Protein AF-A0AAU2DMM4-F1 (afdb_monomer)

pLDDT: mean 91.42, std 8.35, range [58.06, 98.5]

Mean predicted aligned error: 6.63 Å

Radius of gyration: 20.2 Å; Cα contacts (8 Å, |Δi|>4): 177; chains: 1; bounding box: 41×52×65 Å

Sequence (181 aa):
MDAQWREDAALARGRHRQVERSRHRNRHDWLTDKHQELLRTKTVKELLHDLSDDQGMTWVDMSRMLGVSVPALRKWRKAGGVSPENRSRLAQLAAFLQVLADAGVSDPAQWITQPMVDGFTVTVMDLYSPEIAAEFIDLGAGDVTSVMLLDRIVPQWRETYKSEYEVVIAEDGLPSLRPRG

Structure (mmCIF, N/CA/C/O backbone):
data_AF-A0AAU2DMM4-F1
#
_entry.id   AF-A0AAU2DMM4-F1
#
loop_
_atom_site.group_PDB
_atom_site.id
_atom_site.type_symbol
_atom_site.label_atom_id
_atom_site.label_alt_id
_atom_site.label_comp_id
_atom_site.label_asym_id
_atom_site.label_entity_id
_atom_site.label_seq_id
_atom_site.pdbx_PDB_ins_code
_atom_site.Cartn_x
_atom_site.Cartn_y
_atom_site.Cartn_z
_atom_site.occupancy
_atom_site.B_iso_or_equiv
_atom_site.auth_seq_id
_atom_site.auth_comp_id
_atom_site.auth_asym_id
_atom_site.auth_atom_id
_atom_site.pdbx_PDB_model_num
ATOM 1 N N . MET A 1 1 ? 21.287 13.033 -43.534 1.00 58.06 1 MET A N 1
ATOM 2 C CA . MET A 1 1 ? 20.383 11.976 -43.023 1.00 58.06 1 MET A CA 1
ATOM 3 C C . MET A 1 1 ? 20.657 11.616 -41.564 1.00 58.06 1 MET A C 1
ATOM 5 O O . MET A 1 1 ? 19.707 11.427 -40.824 1.00 58.06 1 MET A O 1
ATOM 9 N N . ASP A 1 2 ? 21.916 11.614 -41.121 1.00 68.94 2 ASP A N 1
ATOM 10 C CA . ASP A 1 2 ? 22.319 11.176 -39.774 1.00 68.94 2 ASP A CA 1
ATOM 11 C C . ASP A 1 2 ? 21.983 12.138 -38.608 1.00 68.94 2 ASP A C 1
ATOM 13 O O . ASP A 1 2 ? 21.864 11.715 -37.459 1.00 68.94 2 ASP A O 1
ATOM 17 N N . ALA A 1 3 ? 21.841 13.441 -38.879 1.00 72.12 3 ALA A N 1
ATOM 18 C CA . ALA A 1 3 ? 21.488 14.447 -37.867 1.00 72.12 3 ALA A CA 1
ATOM 19 C C . ALA A 1 3 ? 19.987 14.419 -37.520 1.00 72.12 3 ALA A C 1
ATOM 21 O O . ALA A 1 3 ? 19.628 14.395 -36.345 1.00 72.12 3 ALA A O 1
ATOM 22 N N . GLN A 1 4 ? 19.131 14.296 -38.540 1.00 73.44 4 GLN A N 1
ATOM 23 C CA . GLN A 1 4 ? 17.673 14.265 -38.389 1.00 73.44 4 GLN A CA 1
ATOM 24 C C . GLN A 1 4 ? 17.203 13.069 -37.547 1.00 73.44 4 GLN A C 1
ATOM 26 O O . GLN A 1 4 ? 16.394 13.229 -36.642 1.00 73.44 4 GLN A O 1
ATOM 31 N N . TRP A 1 5 ? 17.777 11.877 -37.760 1.00 70.06 5 TRP A N 1
ATOM 32 C CA . TRP A 1 5 ? 17.435 10.688 -36.967 1.00 70.06 5 TRP A CA 1
ATOM 33 C C . TRP A 1 5 ? 17.822 10.825 -35.484 1.00 70.06 5 TRP A C 1
ATOM 35 O O . TRP A 1 5 ? 17.094 10.360 -34.606 1.00 70.06 5 TRP A O 1
ATOM 45 N N . ARG A 1 6 ? 18.945 11.495 -35.175 1.00 74.88 6 ARG A N 1
ATOM 46 C CA . ARG A 1 6 ? 19.367 11.747 -33.786 1.00 74.88 6 ARG A CA 1
ATOM 47 C C . ARG A 1 6 ? 18.448 12.752 -33.089 1.00 74.88 6 ARG A C 1
ATOM 49 O O . ARG A 1 6 ? 18.120 12.536 -31.921 1.00 74.88 6 ARG A O 1
ATOM 56 N N . GLU A 1 7 ? 18.016 13.797 -33.793 1.00 72.31 7 GLU A N 1
ATOM 57 C CA . GLU A 1 7 ? 17.047 14.782 -33.294 1.00 72.31 7 GLU A CA 1
ATOM 58 C C . GLU A 1 7 ? 15.657 14.167 -33.092 1.00 72.31 7 GLU A C 1
ATOM 60 O O . GLU A 1 7 ? 15.090 14.292 -32.006 1.00 72.31 7 GLU A O 1
ATOM 65 N N . ASP A 1 8 ? 15.149 13.402 -34.060 1.00 72.19 8 ASP A N 1
ATOM 66 C CA . ASP A 1 8 ? 13.854 12.720 -33.956 1.00 72.19 8 ASP A CA 1
ATOM 67 C C . ASP A 1 8 ? 13.845 11.695 -32.811 1.00 72.19 8 ASP A C 1
ATOM 69 O O . ASP A 1 8 ? 12.893 11.631 -32.027 1.00 72.19 8 ASP A O 1
ATOM 73 N N . ALA A 1 9 ? 14.939 10.943 -32.640 1.00 70.19 9 ALA A N 1
ATOM 74 C CA . ALA A 1 9 ? 15.106 10.025 -31.518 1.00 70.19 9 ALA A CA 1
ATOM 75 C C . ALA A 1 9 ? 15.218 10.762 -30.171 1.00 70.19 9 ALA A C 1
ATOM 77 O O . ALA A 1 9 ? 14.705 10.283 -29.156 1.00 70.19 9 ALA A O 1
ATOM 78 N N . ALA A 1 10 ? 15.871 11.928 -30.125 1.00 72.12 10 ALA A N 1
ATOM 79 C CA . ALA A 1 10 ? 15.940 12.751 -28.919 1.00 72.12 10 ALA A CA 1
ATOM 80 C C . ALA A 1 10 ? 14.562 13.310 -28.533 1.00 72.12 10 ALA A C 1
ATOM 82 O O . ALA A 1 10 ? 14.175 13.213 -27.367 1.00 72.12 10 ALA A O 1
ATOM 83 N N . LEU A 1 11 ? 13.792 13.803 -29.505 1.00 75.12 11 LEU A N 1
ATOM 84 C CA . LEU A 1 11 ? 12.428 14.295 -29.308 1.00 75.12 11 LEU A CA 1
ATOM 85 C C . LEU A 1 11 ? 11.471 13.176 -28.883 1.00 75.12 11 LEU A C 1
ATOM 87 O O . LEU A 1 11 ? 10.677 13.366 -27.960 1.00 75.12 11 LEU A O 1
ATOM 91 N N . ALA A 1 12 ? 11.568 11.992 -29.494 1.00 71.94 12 ALA A N 1
ATOM 92 C CA . ALA A 1 12 ? 10.775 10.826 -29.107 1.00 71.94 12 ALA A CA 1
ATOM 93 C C . ALA A 1 12 ? 11.062 10.396 -27.658 1.00 71.94 12 ALA A C 1
ATOM 95 O O . ALA A 1 12 ? 10.129 10.213 -26.876 1.00 71.94 12 ALA A O 1
ATOM 96 N N . ARG A 1 13 ? 12.343 10.334 -27.261 1.00 73.06 13 ARG A N 1
ATOM 97 C CA . ARG A 1 13 ? 12.742 10.058 -25.868 1.00 73.06 13 ARG A CA 1
ATOM 98 C C . ARG A 1 13 ? 12.264 11.139 -24.897 1.00 73.06 13 ARG A C 1
ATOM 100 O O . ARG A 1 13 ? 11.872 10.812 -23.781 1.00 73.06 13 ARG A O 1
ATOM 107 N N . GLY A 1 14 ? 12.299 12.410 -25.299 1.00 70.69 14 GLY A N 1
ATOM 108 C CA . GLY A 1 14 ? 11.800 13.526 -24.493 1.00 70.69 14 GLY A CA 1
ATOM 109 C C . GLY A 1 14 ? 10.298 13.421 -24.224 1.00 70.69 14 GLY A C 1
ATOM 110 O O . GLY A 1 14 ? 9.873 13.513 -23.072 1.00 70.69 14 GLY A O 1
ATOM 111 N N . ARG A 1 15 ? 9.506 13.134 -25.267 1.00 75.06 15 ARG A N 1
ATOM 112 C CA . ARG A 1 15 ? 8.056 12.914 -25.149 1.00 75.06 15 ARG A CA 1
ATOM 113 C C . ARG A 1 15 ? 7.726 11.719 -24.256 1.00 75.06 15 ARG A C 1
ATOM 115 O O . ARG A 1 15 ? 6.870 11.851 -23.389 1.00 75.06 15 ARG A O 1
ATOM 122 N N . HIS A 1 16 ? 8.432 10.597 -24.414 1.00 75.31 16 HIS A N 1
ATOM 123 C CA . HIS A 1 16 ? 8.226 9.407 -23.582 1.00 75.31 16 HIS A CA 1
ATOM 124 C C . HIS A 1 16 ? 8.413 9.712 -22.090 1.00 75.31 16 HIS A C 1
ATOM 126 O O . HIS A 1 16 ? 7.501 9.497 -21.297 1.00 75.31 16 HIS A O 1
ATOM 132 N N . ARG A 1 17 ? 9.538 10.345 -21.726 1.00 77.44 17 ARG A N 1
ATOM 133 C CA . ARG A 1 17 ? 9.816 10.729 -20.331 1.00 77.44 17 ARG A CA 1
ATOM 134 C C . ARG A 1 17 ? 8.783 11.695 -19.766 1.00 77.44 17 ARG A C 1
ATOM 136 O O . ARG A 1 17 ? 8.483 11.657 -18.576 1.00 77.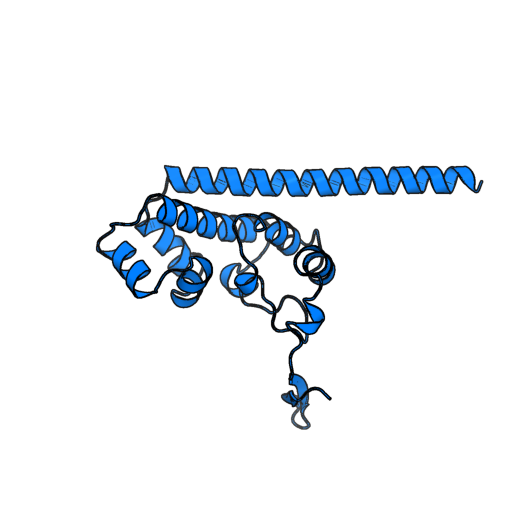44 17 ARG A O 1
ATOM 143 N N . GLN A 1 18 ? 8.262 12.603 -20.589 1.00 80.19 18 GLN A N 1
ATOM 144 C CA . GLN A 1 18 ? 7.216 13.524 -20.157 1.00 80.19 18 GLN A CA 1
ATOM 145 C C . GLN A 1 18 ? 5.903 12.788 -19.866 1.00 80.19 18 GLN A C 1
ATOM 147 O O . GLN A 1 18 ? 5.242 13.116 -18.878 1.00 80.19 18 GLN A O 1
ATOM 152 N N . VAL A 1 19 ? 5.541 11.797 -20.685 1.00 82.12 19 VAL A N 1
ATOM 153 C CA . VAL A 1 19 ? 4.359 10.955 -20.462 1.00 82.12 19 VAL A CA 1
ATOM 154 C C . VAL A 1 19 ? 4.521 10.133 -19.185 1.00 82.12 19 VAL A C 1
ATOM 156 O O . VAL A 1 19 ? 3.646 10.214 -18.330 1.00 82.12 19 VAL A O 1
ATOM 159 N N . GLU A 1 20 ? 5.650 9.444 -18.999 1.00 79.88 20 GLU A N 1
ATOM 160 C CA . GLU A 1 20 ? 5.946 8.665 -17.781 1.00 79.88 20 GLU A CA 1
ATOM 161 C C . GLU A 1 20 ? 5.850 9.531 -16.519 1.00 79.88 20 GLU A C 1
ATOM 163 O O . GLU A 1 20 ? 5.114 9.211 -15.591 1.00 79.88 20 GLU A O 1
ATOM 168 N N . ARG A 1 21 ? 6.505 10.701 -16.512 1.00 79.62 21 ARG A N 1
ATOM 169 C CA . ARG A 1 21 ? 6.432 11.648 -15.384 1.00 79.62 21 ARG A CA 1
ATOM 170 C C . ARG A 1 21 ? 5.014 12.138 -15.111 1.00 79.62 21 ARG A C 1
ATOM 172 O O . ARG A 1 21 ? 4.692 12.450 -13.970 1.00 79.62 21 ARG A O 1
ATOM 179 N N . SER A 1 22 ? 4.199 12.282 -16.153 1.00 86.88 22 SER A N 1
ATOM 180 C CA . SER A 1 22 ? 2.813 12.725 -16.001 1.00 86.88 22 SER A CA 1
ATOM 181 C C . SER A 1 22 ? 1.943 11.612 -15.428 1.00 86.88 22 SER A C 1
ATOM 183 O O . SER A 1 22 ? 1.179 11.883 -14.512 1.00 86.88 22 SER A O 1
ATOM 185 N N . ARG A 1 23 ? 2.113 10.364 -15.887 1.00 88.25 23 ARG A N 1
ATOM 186 C CA . ARG A 1 23 ? 1.434 9.197 -15.304 1.00 88.25 23 ARG A CA 1
ATOM 187 C C . ARG A 1 23 ? 1.791 9.031 -13.833 1.00 88.25 23 ARG A C 1
ATOM 189 O O . ARG A 1 23 ? 0.885 8.993 -13.011 1.00 88.25 23 ARG A O 1
ATOM 196 N N . HIS A 1 24 ? 3.081 9.051 -13.509 1.00 89.06 24 HIS A N 1
ATOM 197 C CA . HIS A 1 24 ? 3.559 8.913 -12.136 1.00 89.06 24 HIS A CA 1
ATOM 198 C C . HIS A 1 24 ? 2.976 9.990 -11.203 1.00 89.06 24 HIS A C 1
ATOM 200 O O . HIS A 1 24 ? 2.428 9.667 -10.152 1.00 89.06 24 HIS A O 1
ATOM 206 N N . ARG A 1 25 ? 3.000 11.272 -11.614 1.00 89.50 25 ARG A N 1
ATOM 207 C CA . ARG A 1 25 ? 2.345 12.353 -10.850 1.00 89.50 25 ARG A CA 1
ATOM 208 C C . ARG A 1 25 ? 0.857 12.087 -10.642 1.00 89.50 25 ARG A C 1
ATOM 210 O O . ARG A 1 25 ? 0.385 12.183 -9.518 1.00 89.50 25 ARG A O 1
ATOM 217 N N . ASN A 1 26 ? 0.149 11.680 -11.695 1.00 92.38 26 ASN A N 1
ATOM 218 C CA . ASN A 1 26 ? -1.273 11.368 -11.591 1.00 92.38 26 ASN A CA 1
ATOM 219 C C . ASN A 1 26 ? -1.543 10.226 -10.593 1.00 92.38 26 ASN A C 1
ATOM 221 O O . ASN A 1 26 ? -2.564 10.256 -9.916 1.00 92.38 26 ASN A O 1
ATOM 225 N N . ARG A 1 27 ? -0.645 9.236 -10.458 1.00 92.94 27 ARG A N 1
ATOM 226 C CA . ARG A 1 27 ? -0.799 8.158 -9.461 1.00 92.94 27 ARG A CA 1
ATOM 227 C C . ARG A 1 27 ? -0.591 8.638 -8.040 1.00 92.94 27 ARG A C 1
ATOM 229 O O . ARG A 1 27 ? -1.322 8.224 -7.146 1.00 92.94 27 ARG A O 1
ATOM 236 N N . HIS A 1 28 ? 0.400 9.499 -7.837 1.00 94.62 28 HIS A N 1
ATOM 237 C CA . HIS A 1 28 ? 0.634 10.117 -6.540 1.00 94.62 28 HIS A CA 1
ATOM 238 C C . HIS A 1 28 ? -0.580 10.949 -6.099 1.00 94.62 28 HIS A C 1
ATOM 240 O O . HIS A 1 28 ? -1.038 10.828 -4.960 1.00 94.62 28 HIS A O 1
ATOM 246 N N . ASP A 1 29 ? -1.137 11.746 -7.012 1.00 96.50 29 ASP A N 1
ATOM 247 C CA . ASP A 1 29 ? -2.337 12.544 -6.752 1.00 96.50 29 ASP A CA 1
ATOM 248 C C . ASP A 1 29 ? -3.544 11.639 -6.477 1.00 96.50 29 ASP A C 1
ATOM 250 O O . ASP A 1 29 ? -4.235 11.825 -5.479 1.00 96.50 29 ASP A O 1
ATOM 254 N N . TRP A 1 30 ? -3.731 10.578 -7.267 1.00 96.06 30 TRP A N 1
ATOM 255 C CA . TRP A 1 30 ? -4.806 9.607 -7.059 1.00 96.06 30 TRP A CA 1
ATOM 256 C C . TRP A 1 30 ? -4.720 8.896 -5.699 1.00 96.06 30 TRP A C 1
ATOM 258 O O . TRP A 1 3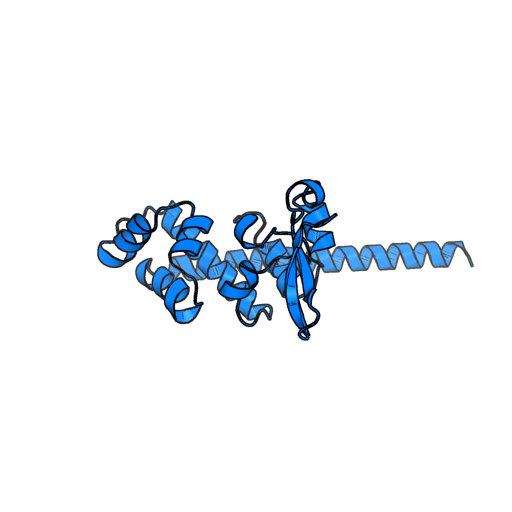0 ? -5.720 8.811 -4.984 1.00 96.06 30 TRP A O 1
ATOM 268 N N . LEU A 1 31 ? -3.529 8.442 -5.295 1.00 97.50 31 LEU A N 1
ATOM 269 C CA . LEU A 1 31 ? -3.300 7.878 -3.960 1.00 97.50 31 LEU A CA 1
ATOM 270 C C . LEU A 1 31 ? -3.608 8.890 -2.856 1.00 97.50 31 LEU A C 1
ATOM 272 O O . LEU A 1 31 ? -4.221 8.537 -1.847 1.00 97.50 31 LEU A O 1
ATOM 276 N N . THR A 1 32 ? -3.191 10.143 -3.043 1.00 98.00 32 THR A N 1
ATOM 277 C CA . THR A 1 32 ? -3.428 11.220 -2.078 1.00 98.00 32 THR A CA 1
ATOM 278 C C . THR A 1 32 ? -4.920 11.494 -1.928 1.00 98.00 32 THR A C 1
ATOM 280 O O . THR A 1 32 ? -5.429 11.518 -0.805 1.00 98.00 32 THR A O 1
ATOM 283 N N . ASP A 1 33 ? -5.640 11.626 -3.038 1.00 98.31 33 ASP A N 1
ATOM 284 C CA . ASP A 1 33 ? -7.081 11.856 -3.053 1.00 98.31 33 ASP A CA 1
ATOM 285 C C . ASP A 1 33 ? -7.830 10.699 -2.395 1.00 98.31 33 ASP A C 1
ATOM 287 O O . ASP A 1 33 ? -8.694 10.927 -1.540 1.00 98.31 33 ASP A O 1
ATOM 291 N N . LYS A 1 34 ? -7.444 9.454 -2.710 1.00 98.44 34 LYS A N 1
ATOM 292 C CA . LYS A 1 34 ? -8.054 8.267 -2.111 1.00 98.44 34 LYS A CA 1
ATOM 293 C C . LYS A 1 34 ? -7.788 8.185 -0.610 1.00 98.44 34 LYS A C 1
ATOM 295 O O . LYS A 1 34 ? -8.702 7.922 0.169 1.00 98.44 34 LYS A O 1
ATOM 300 N N . HIS A 1 35 ? -6.567 8.482 -0.176 1.00 98.50 35 HIS A N 1
ATOM 301 C CA . HIS A 1 35 ? -6.225 8.566 1.242 1.00 98.50 35 HIS A CA 1
ATOM 302 C C . HIS A 1 35 ? -7.091 9.609 1.973 1.00 98.50 35 HIS A C 1
ATOM 304 O O . HIS A 1 35 ? -7.671 9.308 3.021 1.00 98.50 35 HIS A O 1
ATOM 310 N N . GLN A 1 36 ? -7.242 10.812 1.411 1.00 98.44 36 GLN A N 1
ATOM 311 C CA . GLN A 1 36 ? -8.071 11.862 2.008 1.00 98.44 36 GLN A CA 1
ATOM 312 C C . GLN A 1 36 ? -9.559 11.499 2.020 1.00 98.44 36 GLN A C 1
ATOM 314 O O . GLN A 1 36 ? -10.259 11.791 2.990 1.00 98.44 36 GLN A O 1
ATOM 319 N N . GLU A 1 37 ? -10.065 10.859 0.966 1.00 98.50 37 GLU A N 1
ATOM 320 C CA . GLU A 1 37 ? -11.426 10.323 0.921 1.00 98.50 37 GLU A CA 1
ATOM 321 C C . GLU A 1 37 ? -11.672 9.357 2.085 1.00 98.50 37 GLU A C 1
ATOM 323 O O . GLU A 1 37 ? -12.616 9.558 2.855 1.00 98.50 37 GLU A O 1
ATOM 328 N N . LEU A 1 38 ? -10.800 8.362 2.267 1.00 98.38 38 LEU A N 1
ATOM 329 C CA . LEU A 1 38 ? -10.937 7.364 3.328 1.00 98.38 38 LEU A CA 1
ATOM 330 C C . LEU A 1 38 ? -10.831 7.991 4.725 1.00 98.38 38 LEU A C 1
ATOM 332 O O . LEU A 1 38 ? -11.613 7.650 5.611 1.00 98.38 38 LEU A O 1
ATOM 336 N N . LEU A 1 39 ? -9.945 8.970 4.931 1.00 97.75 39 LEU A N 1
ATOM 337 C CA . LEU A 1 39 ? -9.852 9.693 6.206 1.00 97.75 39 LEU A CA 1
ATOM 338 C C . LEU A 1 39 ? -11.137 10.443 6.581 1.00 97.75 39 LEU A C 1
ATOM 340 O O . LEU A 1 39 ? -11.473 10.535 7.768 1.00 97.75 39 LEU A O 1
ATOM 344 N N . ARG A 1 40 ? -11.858 10.992 5.598 1.00 98.06 40 ARG A N 1
ATOM 345 C CA . ARG A 1 40 ? -13.124 11.701 5.841 1.00 98.06 40 ARG A CA 1
ATOM 346 C C . ARG A 1 40 ? -14.301 10.753 6.031 1.00 98.06 40 ARG A C 1
ATOM 348 O O . ARG A 1 40 ? -15.207 11.072 6.793 1.00 98.06 40 ARG A O 1
ATOM 355 N N . THR A 1 41 ? -14.307 9.638 5.308 1.00 98.00 41 THR A N 1
ATOM 356 C CA . THR A 1 41 ? -15.503 8.798 5.146 1.00 98.00 41 THR A CA 1
ATOM 357 C C . THR A 1 41 ? -15.494 7.538 5.998 1.00 98.00 41 THR A C 1
ATOM 359 O O . THR A 1 41 ? -16.566 7.018 6.288 1.00 98.00 41 THR A O 1
ATOM 362 N N . LYS A 1 42 ? -14.320 7.059 6.427 1.00 97.56 42 LYS A N 1
ATOM 363 C CA . LYS A 1 42 ? -14.180 5.785 7.134 1.00 97.56 42 LYS A CA 1
ATOM 364 C C . LYS A 1 42 ? -13.696 5.963 8.571 1.00 97.56 42 LYS A C 1
ATOM 366 O O . LYS A 1 42 ? -12.798 6.751 8.911 1.00 97.56 42 LYS A O 1
ATOM 371 N N . THR A 1 43 ? -14.287 5.162 9.442 1.00 96.44 43 THR A N 1
ATOM 372 C CA . THR A 1 43 ? -13.817 4.906 10.798 1.00 96.44 43 THR A CA 1
ATOM 373 C C . THR A 1 43 ? -12.679 3.886 10.784 1.00 96.44 43 THR A C 1
ATOM 375 O O . THR A 1 43 ? -12.487 3.126 9.843 1.00 96.44 43 THR A O 1
ATOM 378 N N . VAL A 1 44 ? -11.931 3.818 11.883 1.00 97.00 44 VAL A N 1
ATOM 379 C CA . VAL A 1 44 ? -10.844 2.838 12.066 1.00 97.00 44 VAL A CA 1
ATOM 380 C C . VAL A 1 44 ? -11.352 1.403 11.968 1.00 97.00 44 VAL A C 1
ATOM 382 O O . VAL A 1 44 ? -10.660 0.532 11.454 1.00 97.00 44 VAL A O 1
ATOM 385 N N . LYS A 1 45 ? -12.562 1.151 12.477 1.00 96.50 45 LYS A N 1
ATOM 386 C CA . LYS A 1 45 ? -13.173 -0.175 12.446 1.00 96.50 45 LYS A CA 1
ATOM 387 C C . LYS A 1 45 ? -13.520 -0.585 11.017 1.00 96.50 45 LYS A C 1
ATOM 389 O O . LYS A 1 45 ? -13.274 -1.732 10.673 1.00 96.50 45 LYS A O 1
ATOM 394 N N . GLU A 1 46 ? -14.052 0.340 10.219 1.00 97.25 46 GLU A N 1
ATOM 395 C CA . GLU A 1 46 ? -14.336 0.100 8.800 1.00 97.25 46 GLU A CA 1
ATOM 396 C C . GLU A 1 46 ? -13.043 -0.093 8.014 1.00 97.25 46 GLU A C 1
ATOM 398 O O . GLU A 1 46 ? -12.934 -1.075 7.309 1.00 97.25 46 GLU A O 1
ATOM 403 N N . LEU A 1 47 ? -12.014 0.735 8.220 1.00 98.00 47 LEU A N 1
ATOM 404 C CA . LEU A 1 47 ? -10.719 0.535 7.554 1.00 98.00 47 LEU A CA 1
ATOM 405 C C . LEU A 1 47 ? -10.108 -0.842 7.854 1.00 98.00 47 LEU A C 1
ATOM 407 O O . LEU A 1 47 ? -9.595 -1.495 6.955 1.00 98.00 47 LEU A O 1
ATOM 411 N N . LEU A 1 48 ? -10.162 -1.292 9.113 1.00 97.62 48 LEU A N 1
ATOM 412 C CA . LEU A 1 48 ? -9.676 -2.624 9.487 1.00 97.62 48 LEU A CA 1
ATOM 413 C C . LEU A 1 48 ? -10.518 -3.750 8.880 1.00 97.62 48 LEU A C 1
ATOM 415 O O . LEU A 1 48 ? -9.961 -4.802 8.598 1.00 97.62 48 LEU A O 1
ATOM 419 N N . HIS A 1 49 ? -11.827 -3.542 8.729 1.00 96.62 49 HIS A N 1
ATOM 420 C CA . HIS A 1 49 ? -12.718 -4.488 8.062 1.00 96.62 49 HIS A CA 1
ATOM 421 C C . HIS A 1 49 ? -12.417 -4.547 6.564 1.00 96.62 49 HIS A C 1
ATOM 423 O O . HIS A 1 49 ? -12.166 -5.628 6.053 1.00 96.62 49 HIS A O 1
ATOM 429 N N . ASP A 1 50 ? -12.362 -3.399 5.887 1.00 96.31 50 ASP A N 1
ATOM 430 C CA . ASP A 1 50 ? -12.047 -3.305 4.462 1.00 96.31 50 ASP A CA 1
ATOM 431 C C . ASP A 1 50 ? -10.700 -4.000 4.168 1.00 96.31 50 ASP A C 1
ATOM 433 O O . ASP A 1 50 ? -10.596 -4.799 3.243 1.00 96.31 50 ASP A O 1
ATOM 437 N N . LEU A 1 51 ? -9.679 -3.772 5.005 1.00 97.38 51 LEU A N 1
ATOM 438 C CA . LEU A 1 51 ? -8.373 -4.424 4.866 1.00 97.38 51 LEU A CA 1
ATOM 439 C C . LEU A 1 51 ? -8.431 -5.945 5.062 1.00 97.38 51 LEU A C 1
ATOM 441 O O . LEU A 1 51 ? -7.826 -6.677 4.282 1.00 97.38 51 LEU A O 1
ATOM 445 N N . SER A 1 52 ? -9.103 -6.438 6.108 1.00 96.88 52 SER A N 1
ATOM 446 C CA . SER A 1 52 ? -9.080 -7.873 6.416 1.00 96.88 52 SER A CA 1
ATOM 447 C C . SER A 1 52 ? -10.060 -8.695 5.596 1.00 96.88 52 SER A C 1
ATOM 449 O O . SER A 1 52 ? -9.710 -9.782 5.141 1.00 96.88 52 SER A O 1
ATOM 451 N N . ASP A 1 53 ? -11.282 -8.198 5.453 1.00 93.94 53 ASP A N 1
ATOM 452 C CA . ASP A 1 53 ? -12.424 -8.979 4.993 1.00 93.94 53 ASP A CA 1
ATOM 453 C C . ASP A 1 53 ? -12.664 -8.743 3.496 1.00 93.94 53 ASP A C 1
ATOM 455 O O . ASP A 1 53 ? -12.889 -9.707 2.766 1.00 93.94 53 ASP A O 1
ATOM 459 N N . ASP A 1 54 ? -12.531 -7.497 3.023 1.00 93.69 54 ASP A N 1
ATOM 460 C CA . ASP A 1 54 ? -12.771 -7.163 1.611 1.00 93.69 54 ASP A CA 1
ATOM 461 C C . ASP A 1 54 ? -11.501 -7.310 0.760 1.00 93.69 54 ASP A C 1
ATOM 463 O O . ASP A 1 54 ? -11.551 -7.791 -0.369 1.00 93.69 54 ASP A O 1
ATOM 467 N N . GLN A 1 55 ? -10.348 -6.907 1.300 1.00 93.75 55 GLN A N 1
ATOM 468 C CA . GLN A 1 55 ? -9.061 -6.945 0.599 1.00 93.75 55 GLN A CA 1
ATOM 469 C C . GLN A 1 55 ? -8.232 -8.194 0.914 1.00 93.75 55 GLN A C 1
ATOM 471 O O . GLN A 1 55 ? -7.200 -8.398 0.286 1.00 93.75 55 GLN A O 1
ATOM 476 N N . GLY A 1 56 ? -8.649 -9.023 1.876 1.00 94.25 56 GLY A N 1
ATOM 477 C CA . GLY A 1 56 ? -7.989 -10.294 2.194 1.00 94.25 56 GLY A CA 1
ATOM 478 C C . GLY A 1 56 ? -6.650 -10.170 2.931 1.00 94.25 56 GLY A C 1
ATOM 479 O O . GLY A 1 56 ? -5.898 -11.142 3.019 1.00 94.25 56 GLY A O 1
ATOM 480 N N . MET A 1 57 ? -6.322 -9.000 3.483 1.00 96.38 57 MET A N 1
ATOM 481 C CA . MET A 1 57 ? -5.047 -8.780 4.157 1.00 96.38 57 MET A CA 1
ATOM 482 C C . MET A 1 57 ? -5.009 -9.467 5.527 1.00 96.38 57 MET A C 1
ATOM 484 O O . MET A 1 57 ? -5.899 -9.309 6.368 1.00 96.38 57 MET A O 1
ATOM 488 N N . THR A 1 58 ? -3.933 -10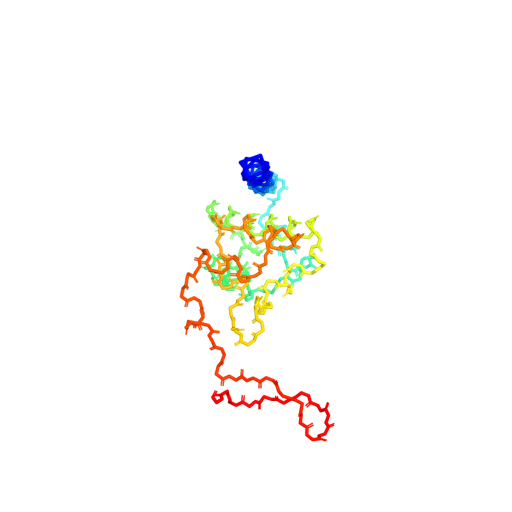.203 5.813 1.00 96.69 58 THR A N 1
ATOM 489 C CA . THR A 1 58 ? -3.806 -10.851 7.120 1.00 96.69 58 THR A CA 1
ATOM 490 C C . THR A 1 58 ? -3.480 -9.837 8.219 1.00 96.69 58 THR A C 1
ATOM 492 O O . THR A 1 58 ? -2.830 -8.813 8.003 1.00 96.69 58 THR A O 1
ATOM 495 N N . TRP A 1 59 ? -3.868 -10.146 9.462 1.00 96.88 59 TRP A N 1
ATOM 496 C CA . TRP A 1 59 ? -3.483 -9.329 10.620 1.00 96.88 59 TRP A CA 1
ATOM 497 C C . TRP A 1 59 ? -1.971 -9.225 10.801 1.00 96.88 59 TRP A C 1
ATOM 499 O O . TRP A 1 59 ? -1.494 -8.208 11.298 1.00 96.88 59 TRP A O 1
ATOM 509 N N . VAL A 1 60 ? -1.230 -10.269 10.428 1.00 96.69 60 VAL A N 1
ATOM 510 C CA . VAL A 1 60 ? 0.232 -10.283 10.521 1.00 96.69 60 VAL A CA 1
ATOM 511 C C . VAL A 1 60 ? 0.823 -9.314 9.504 1.00 96.69 60 VAL A C 1
ATOM 513 O O . VAL A 1 60 ? 1.665 -8.498 9.875 1.00 96.69 60 VAL A O 1
ATOM 516 N N . ASP A 1 61 ? 0.330 -9.319 8.273 1.00 97.00 61 ASP A N 1
ATOM 517 C CA . ASP A 1 61 ? 0.836 -8.438 7.220 1.00 97.00 61 ASP A CA 1
ATOM 518 C C . ASP A 1 61 ? 0.472 -6.978 7.484 1.00 97.00 61 ASP A C 1
ATOM 520 O O . ASP A 1 61 ? 1.342 -6.110 7.429 1.00 97.00 61 ASP A O 1
ATOM 524 N N . MET A 1 62 ? -0.766 -6.708 7.924 1.00 97.12 62 MET A N 1
ATOM 525 C CA . MET A 1 62 ? -1.151 -5.379 8.414 1.00 97.12 62 MET A CA 1
ATOM 526 C C . MET A 1 62 ? -0.214 -4.902 9.528 1.00 97.12 62 MET A C 1
ATOM 528 O O . MET A 1 62 ? 0.212 -3.751 9.539 1.00 97.12 62 MET A O 1
ATOM 532 N N . SER A 1 63 ? 0.120 -5.785 10.476 1.00 96.50 63 SER A N 1
ATOM 533 C CA . SER A 1 63 ? 0.995 -5.446 11.602 1.00 96.50 63 SER A CA 1
ATOM 534 C C . SER A 1 63 ? 2.405 -5.064 11.139 1.00 96.50 63 SER A C 1
ATOM 536 O O . SER A 1 63 ? 2.957 -4.068 11.610 1.00 96.50 63 SER A O 1
ATOM 538 N N . ARG A 1 64 ? 2.948 -5.802 10.161 1.00 95.25 64 ARG A N 1
ATOM 539 C CA . ARG A 1 64 ? 4.266 -5.554 9.567 1.00 95.25 64 ARG A CA 1
ATOM 540 C C . ARG A 1 64 ? 4.293 -4.225 8.823 1.00 95.25 64 ARG A C 1
ATOM 542 O O . ARG A 1 64 ? 5.128 -3.386 9.138 1.00 95.25 64 ARG A O 1
ATOM 549 N N . MET A 1 65 ? 3.342 -4.001 7.918 1.00 96.00 65 MET A N 1
ATOM 550 C CA . MET A 1 65 ? 3.310 -2.795 7.082 1.00 96.00 65 MET A CA 1
ATOM 551 C C . MET A 1 65 ? 3.001 -1.521 7.874 1.00 96.00 65 MET A C 1
ATOM 553 O O . MET A 1 65 ? 3.479 -0.445 7.528 1.00 96.00 65 MET A O 1
ATOM 557 N N . LEU A 1 66 ? 2.222 -1.619 8.955 1.00 95.25 66 LEU A N 1
ATOM 558 C CA . LEU A 1 66 ? 1.916 -0.472 9.817 1.00 95.25 66 LEU A CA 1
ATOM 559 C C . LEU A 1 66 ? 2.960 -0.246 10.922 1.00 95.25 66 LEU A C 1
ATOM 561 O O . LEU A 1 66 ? 2.907 0.782 11.600 1.00 95.25 66 LEU A O 1
ATOM 565 N N . GLY A 1 67 ? 3.879 -1.192 11.140 1.00 94.69 67 GLY A N 1
ATOM 566 C CA . GLY A 1 67 ? 4.866 -1.125 12.220 1.00 94.69 67 GLY A CA 1
ATOM 567 C C . GLY A 1 67 ? 4.242 -1.170 13.622 1.00 94.69 67 GLY A C 1
ATOM 568 O O . GLY A 1 67 ? 4.749 -0.542 14.551 1.00 94.69 67 GLY A O 1
ATOM 569 N N . VAL A 1 68 ? 3.123 -1.882 13.790 1.00 95.94 68 VAL A N 1
ATOM 570 C CA . VAL A 1 68 ? 2.420 -2.036 15.077 1.00 95.94 68 VAL A CA 1
ATOM 571 C C . VAL A 1 68 ? 2.141 -3.502 15.372 1.00 95.94 68 VAL A C 1
ATOM 573 O O . VAL A 1 68 ? 2.170 -4.340 14.486 1.00 95.94 68 VAL A O 1
ATOM 576 N N . SER A 1 69 ? 1.840 -3.850 16.623 1.00 97.38 69 SER A N 1
ATOM 577 C CA . SER A 1 69 ? 1.582 -5.246 16.986 1.00 97.38 69 SER A CA 1
ATOM 578 C C . SER A 1 69 ? 0.155 -5.698 16.631 1.00 97.38 69 SER A C 1
ATOM 580 O O . SER A 1 69 ? -0.801 -4.924 16.710 1.00 97.38 69 SER A O 1
ATOM 582 N N . VAL A 1 70 ? -0.034 -6.989 16.328 1.00 97.19 70 VAL A N 1
ATOM 583 C CA . VAL A 1 70 ? -1.376 -7.584 16.135 1.00 97.19 70 VAL A CA 1
ATOM 584 C C . VAL A 1 70 ? -2.315 -7.327 17.332 1.00 97.19 70 VAL A C 1
ATOM 586 O O . VAL A 1 70 ? -3.481 -6.985 17.111 1.00 97.19 70 VAL A O 1
ATOM 589 N N . PRO A 1 71 ? -1.872 -7.430 18.607 1.00 96.44 71 PRO A N 1
ATOM 590 C CA . PRO A 1 71 ? -2.693 -7.024 19.747 1.00 96.44 71 PRO A CA 1
ATOM 591 C C . PRO A 1 71 ? -3.151 -5.559 19.700 1.00 96.44 71 PRO A C 1
ATOM 593 O O . PRO A 1 71 ? -4.292 -5.283 20.075 1.00 96.44 71 PRO A O 1
ATOM 596 N N . ALA A 1 72 ? -2.315 -4.632 19.213 1.00 96.12 72 ALA A N 1
ATOM 597 C CA . ALA A 1 72 ? -2.700 -3.231 19.044 1.00 96.12 72 ALA A CA 1
ATOM 598 C C . ALA A 1 72 ? -3.818 -3.086 18.002 1.00 96.12 72 ALA A C 1
ATOM 600 O O . ALA A 1 72 ? -4.844 -2.477 18.303 1.00 96.12 72 ALA A O 1
ATOM 601 N N . LEU A 1 73 ? -3.691 -3.743 16.844 1.00 96.88 73 LEU A N 1
ATOM 602 C CA . LEU A 1 73 ? -4.736 -3.761 15.812 1.00 96.88 73 LEU A CA 1
ATOM 603 C C . LEU A 1 73 ? -6.063 -4.333 16.347 1.00 96.88 73 LEU A C 1
ATOM 605 O O . LEU A 1 73 ? -7.138 -3.760 16.157 1.00 96.88 73 LEU A O 1
ATOM 609 N N . ARG A 1 74 ? -5.999 -5.433 17.111 1.00 94.69 74 ARG A N 1
ATOM 610 C CA . ARG A 1 74 ? -7.178 -6.033 17.763 1.00 94.69 74 ARG A CA 1
ATOM 611 C C . ARG A 1 74 ? -7.814 -5.099 18.792 1.00 94.69 74 ARG A C 1
ATOM 613 O O . ARG A 1 74 ? -9.043 -5.083 18.909 1.00 94.69 74 ARG A O 1
ATOM 620 N N . LYS A 1 75 ? -7.004 -4.337 19.534 1.00 94.88 75 LYS A N 1
ATOM 621 C CA . LYS A 1 75 ? -7.485 -3.314 20.471 1.00 94.88 75 LYS A CA 1
ATOM 622 C C . LYS A 1 75 ? -8.201 -2.196 19.720 1.00 94.88 75 LYS A C 1
ATOM 624 O O . LYS A 1 75 ? -9.315 -1.863 20.111 1.00 94.88 75 LYS A O 1
ATOM 629 N N . TRP A 1 76 ? -7.630 -1.687 18.628 1.00 96.06 76 TRP A N 1
ATOM 630 C CA . TRP A 1 76 ? -8.259 -0.646 17.809 1.00 96.06 76 TRP A CA 1
ATOM 631 C C . TRP A 1 76 ? -9.625 -1.086 17.281 1.00 96.06 76 TRP A C 1
ATOM 633 O O . TRP A 1 76 ? -10.585 -0.326 17.385 1.00 96.06 76 TRP A O 1
ATOM 643 N N . ARG A 1 77 ? -9.750 -2.342 16.830 1.00 92.81 77 ARG A N 1
ATOM 644 C CA . ARG A 1 77 ? -11.027 -2.908 16.364 1.00 92.81 77 ARG A CA 1
ATOM 645 C C . ARG A 1 77 ? -12.112 -2.961 17.447 1.00 92.81 77 ARG A C 1
ATOM 647 O O . ARG A 1 77 ? -13.284 -2.771 17.137 1.00 92.81 77 ARG A O 1
ATOM 654 N N . LYS A 1 78 ? -11.748 -3.287 18.694 1.00 91.44 78 LYS A N 1
ATOM 655 C CA . LYS A 1 78 ? -12.711 -3.515 19.792 1.00 91.44 78 LYS A CA 1
ATOM 656 C C . LYS A 1 78 ? -13.010 -2.267 20.616 1.00 91.44 78 LYS A C 1
ATOM 658 O O . LYS A 1 78 ? -14.158 -2.021 20.955 1.00 91.44 78 LYS A O 1
ATOM 663 N N . ALA A 1 79 ? -11.961 -1.549 20.996 1.00 84.38 79 ALA A N 1
ATOM 664 C CA . ALA A 1 79 ? -11.994 -0.514 22.024 1.00 84.38 79 ALA A CA 1
ATOM 665 C C . ALA A 1 79 ? -11.589 0.871 21.492 1.00 84.38 79 ALA A C 1
ATOM 667 O O . ALA A 1 79 ? -11.632 1.842 22.242 1.00 84.38 79 ALA A O 1
ATOM 668 N N . GLY A 1 80 ? -11.178 0.976 20.223 1.00 82.94 80 GLY A N 1
ATOM 669 C CA . GLY A 1 80 ? -10.697 2.227 19.641 1.00 82.94 80 GLY A CA 1
ATOM 670 C C . GLY A 1 80 ? -9.366 2.688 20.245 1.00 82.94 80 GLY A C 1
ATOM 671 O O . GLY A 1 80 ? -8.472 1.878 20.510 1.00 82.94 80 GLY A O 1
ATOM 672 N N . GLY A 1 81 ? -9.221 4.004 20.431 1.00 86.06 81 GLY A N 1
ATOM 673 C CA . GLY A 1 81 ? -8.018 4.613 21.011 1.00 86.06 81 GLY A CA 1
ATOM 674 C C . GLY A 1 81 ? -6.805 4.623 20.078 1.00 86.06 81 GLY A C 1
ATOM 675 O O . GLY A 1 81 ? -5.669 4.563 20.548 1.00 86.06 81 GLY A O 1
ATOM 676 N N . VAL A 1 82 ? -7.033 4.657 18.763 1.00 94.25 82 VAL A N 1
ATOM 677 C CA . VAL A 1 82 ? -5.956 4.855 17.789 1.00 94.25 82 VAL A CA 1
ATOM 678 C C . VAL A 1 82 ? -5.514 6.321 17.804 1.00 94.25 82 VAL A C 1
ATOM 680 O O . VAL A 1 82 ? -6.346 7.221 17.935 1.00 94.25 82 VAL A O 1
ATOM 683 N N . SER A 1 83 ? -4.216 6.577 17.650 1.00 95.44 83 SER A N 1
ATOM 684 C CA . SER A 1 83 ? -3.726 7.941 17.438 1.00 95.44 83 SER A CA 1
ATOM 685 C C . SER A 1 83 ? -4.126 8.451 16.043 1.00 95.44 83 SER A C 1
ATOM 687 O O . SER A 1 83 ? -4.300 7.638 15.130 1.00 95.44 83 SER A O 1
ATOM 689 N N . PRO A 1 84 ? -4.226 9.778 15.832 1.00 96.12 84 PRO A N 1
ATOM 690 C CA . PRO A 1 84 ? -4.454 10.348 14.501 1.00 96.12 84 PRO A CA 1
ATOM 691 C C . PRO A 1 84 ? -3.421 9.883 13.466 1.00 96.12 84 PRO A C 1
ATOM 693 O O . PRO A 1 84 ? -3.785 9.544 12.346 1.00 96.12 84 PRO A O 1
ATOM 696 N N . GLU A 1 85 ? -2.156 9.774 13.875 1.00 96.00 85 GLU A N 1
ATOM 697 C CA . GLU A 1 85 ? -1.055 9.271 13.047 1.00 96.00 85 GLU A CA 1
ATOM 698 C C . GLU A 1 85 ? -1.294 7.827 12.574 1.00 96.00 85 GLU A C 1
ATOM 700 O O . GLU A 1 85 ? -1.234 7.531 11.385 1.00 96.00 85 GLU A O 1
ATOM 705 N N . ASN A 1 86 ? -1.649 6.920 13.490 1.00 96.50 86 ASN A N 1
ATOM 706 C CA . ASN A 1 86 ? -1.928 5.528 13.135 1.00 96.50 86 ASN A CA 1
ATOM 707 C C . ASN A 1 86 ? -3.219 5.387 12.319 1.00 96.50 86 ASN A C 1
ATOM 709 O O . ASN A 1 86 ? -3.307 4.513 11.460 1.00 96.50 86 ASN A O 1
ATOM 713 N N . ARG A 1 87 ? -4.208 6.261 12.551 1.00 97.19 87 ARG A N 1
ATOM 714 C CA . ARG A 1 87 ? -5.400 6.344 11.699 1.00 97.19 87 ARG A CA 1
ATOM 715 C C . ARG A 1 87 ? -5.028 6.745 10.269 1.00 97.19 87 ARG A C 1
ATOM 717 O O . ARG A 1 87 ? -5.552 6.143 9.340 1.00 97.19 87 ARG A O 1
ATOM 724 N N . SER A 1 88 ? -4.132 7.719 10.113 1.00 97.62 88 SER A N 1
ATOM 725 C CA . SER A 1 88 ? -3.603 8.157 8.816 1.00 97.62 88 SER A CA 1
ATOM 726 C C . SER A 1 88 ? -2.893 7.015 8.089 1.00 97.62 88 SER A C 1
ATOM 728 O O . SER A 1 88 ? -3.280 6.657 6.983 1.00 97.62 88 SER A O 1
ATOM 730 N N . ARG A 1 89 ? -1.950 6.331 8.753 1.00 97.06 89 ARG A N 1
ATOM 731 C CA . ARG A 1 89 ? -1.227 5.180 8.172 1.00 97.06 89 ARG A CA 1
ATOM 732 C C . ARG A 1 89 ? -2.155 4.043 7.752 1.00 97.06 89 ARG A C 1
ATOM 734 O O . ARG A 1 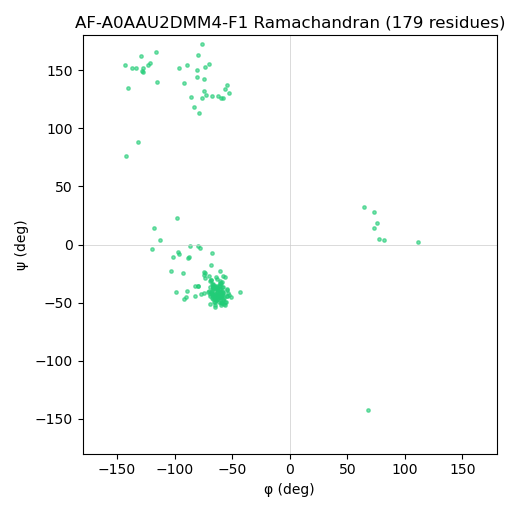89 ? -1.959 3.448 6.697 1.00 97.06 89 ARG A O 1
ATOM 741 N N . LEU A 1 90 ? -3.181 3.763 8.555 1.00 97.25 90 LEU A N 1
ATOM 742 C CA . LEU A 1 90 ? -4.188 2.757 8.230 1.00 97.25 90 LEU A CA 1
ATOM 743 C C . LEU A 1 90 ? -5.001 3.145 6.986 1.00 97.25 90 LEU A C 1
ATOM 745 O O . LEU A 1 90 ? -5.197 2.317 6.101 1.00 97.25 90 LEU A O 1
ATOM 749 N N . ALA A 1 91 ? -5.448 4.402 6.903 1.00 98.25 91 ALA A N 1
ATOM 750 C CA . ALA A 1 91 ? -6.168 4.910 5.738 1.00 98.25 91 ALA A CA 1
ATOM 751 C C . ALA A 1 91 ? -5.286 4.919 4.481 1.00 98.25 91 ALA A C 1
ATOM 753 O O . ALA A 1 91 ? -5.768 4.613 3.396 1.00 98.25 91 ALA A O 1
ATOM 754 N N . GLN A 1 92 ? -3.995 5.215 4.626 1.00 98.06 92 GLN A N 1
ATOM 755 C CA . GLN A 1 92 ? -3.037 5.190 3.528 1.00 98.06 92 GLN A CA 1
ATOM 756 C C . GLN A 1 92 ? -2.781 3.773 3.003 1.00 98.06 92 GLN A C 1
ATOM 758 O O . GLN A 1 92 ? -2.776 3.573 1.793 1.00 98.06 92 GLN A O 1
ATOM 763 N N . LEU A 1 93 ? -2.639 2.782 3.891 1.00 98.06 93 LEU A N 1
ATOM 764 C CA . LEU A 1 93 ? -2.520 1.375 3.499 1.00 98.06 93 LEU A CA 1
ATOM 765 C C . LEU A 1 93 ? -3.784 0.873 2.781 1.00 98.06 93 LEU A C 1
ATOM 767 O O . LEU A 1 93 ? -3.689 0.219 1.745 1.00 98.06 93 LEU A O 1
ATOM 771 N N . ALA A 1 94 ? -4.968 1.223 3.290 1.00 98.12 94 ALA A N 1
ATOM 772 C CA . ALA A 1 94 ? -6.230 0.885 2.634 1.00 98.12 94 ALA A CA 1
ATOM 773 C C . ALA A 1 94 ? -6.351 1.550 1.253 1.00 98.12 94 ALA A C 1
ATOM 775 O O . ALA A 1 94 ? -6.720 0.884 0.285 1.00 98.12 94 ALA A O 1
ATOM 776 N N . ALA A 1 95 ? -5.993 2.835 1.140 1.00 98.31 95 ALA A N 1
ATOM 777 C CA . ALA A 1 95 ? -5.970 3.556 -0.132 1.00 98.31 95 ALA A CA 1
ATOM 778 C C . ALA A 1 95 ? -5.020 2.892 -1.131 1.00 98.31 95 ALA A C 1
ATOM 780 O O . ALA A 1 95 ? -5.397 2.693 -2.280 1.00 98.31 95 ALA A O 1
ATOM 781 N N . PHE A 1 96 ? -3.826 2.498 -0.685 1.00 98.44 96 PHE A N 1
ATOM 782 C CA . PHE A 1 96 ? -2.846 1.807 -1.511 1.00 98.44 96 PHE A CA 1
ATOM 783 C C . PHE A 1 96 ? -3.408 0.524 -2.138 1.00 98.44 96 PHE A C 1
ATOM 785 O O . PHE A 1 96 ? -3.318 0.359 -3.353 1.00 98.44 96 PHE A O 1
ATOM 792 N N . LEU A 1 97 ? -4.049 -0.346 -1.350 1.00 98.06 97 LEU A N 1
ATOM 793 C CA . LEU A 1 97 ? -4.625 -1.586 -1.882 1.00 98.06 97 LEU A CA 1
ATOM 794 C C . LEU A 1 97 ? -5.836 -1.343 -2.794 1.00 98.06 97 LEU A C 1
ATOM 796 O O . LEU A 1 97 ? -5.969 -2.037 -3.799 1.00 98.06 97 LEU A O 1
ATOM 800 N N . GLN A 1 98 ? -6.689 -0.351 -2.503 1.00 97.69 98 GLN A N 1
ATOM 801 C CA . GLN A 1 98 ? -7.808 -0.001 -3.400 1.00 97.69 98 GLN A CA 1
ATOM 802 C C . GLN A 1 98 ? -7.294 0.529 -4.739 1.00 97.69 98 GLN A C 1
ATOM 804 O O . GLN A 1 98 ? -7.743 0.094 -5.792 1.00 97.69 98 GLN A O 1
ATOM 809 N N . VAL A 1 99 ? -6.298 1.412 -4.701 1.00 98.00 99 VAL A N 1
ATOM 810 C CA . VAL A 1 99 ? -5.690 1.982 -5.906 1.00 98.00 99 VAL A CA 1
ATOM 811 C C . VAL A 1 99 ? -4.938 0.920 -6.714 1.00 98.00 99 VAL A C 1
ATOM 813 O O . VAL A 1 99 ? -4.995 0.948 -7.939 1.00 98.00 99 VAL A O 1
ATOM 816 N N . LEU A 1 100 ? -4.279 -0.052 -6.070 1.00 97.56 100 LEU A N 1
ATOM 817 C CA . LEU A 1 100 ? -3.705 -1.208 -6.771 1.00 97.56 100 LEU A CA 1
ATOM 818 C C . LEU A 1 100 ? -4.778 -2.029 -7.495 1.00 97.56 100 LEU A C 1
ATOM 820 O O . LEU A 1 100 ? -4.580 -2.380 -8.659 1.00 97.56 100 LEU A O 1
ATOM 824 N N . ALA A 1 101 ? -5.900 -2.312 -6.825 1.00 97.12 101 ALA A N 1
ATOM 825 C CA . ALA A 1 101 ? -7.012 -3.041 -7.432 1.00 97.12 101 ALA A CA 1
ATOM 826 C C . ALA A 1 101 ? -7.545 -2.307 -8.666 1.00 97.12 101 ALA A C 1
ATOM 828 O O . ALA A 1 101 ? -7.624 -2.875 -9.756 1.00 97.12 101 ALA A O 1
ATOM 829 N N . ASP A 1 102 ? -7.825 -1.015 -8.510 1.00 96.12 102 ASP A N 1
ATOM 830 C CA . ASP A 1 102 ? -8.331 -0.152 -9.575 1.00 96.12 102 ASP A CA 1
ATOM 831 C C . ASP A 1 102 ? -7.318 0.011 -10.728 1.00 96.12 102 ASP A C 1
ATOM 833 O O . ASP A 1 102 ? -7.704 0.222 -11.878 1.00 96.12 102 ASP A O 1
ATOM 837 N N . ALA A 1 103 ? -6.016 -0.110 -10.444 1.00 94.00 103 ALA A N 1
ATOM 838 C CA . ALA A 1 103 ? -4.945 -0.088 -11.438 1.00 94.00 103 ALA A CA 1
ATOM 839 C C . ALA A 1 103 ? -4.789 -1.414 -12.211 1.00 94.00 103 ALA A C 1
ATOM 841 O O . ALA A 1 103 ? -3.971 -1.482 -13.130 1.00 94.00 103 ALA A O 1
ATOM 842 N N . GLY A 1 104 ? -5.569 -2.447 -11.871 1.00 94.19 104 GLY A N 1
ATOM 843 C CA . GLY A 1 104 ? -5.629 -3.724 -12.587 1.00 94.19 104 GLY A CA 1
ATOM 844 C C . GLY A 1 104 ? -5.052 -4.925 -11.834 1.00 94.19 104 GLY A C 1
ATOM 845 O O . GLY A 1 104 ? -5.049 -6.028 -12.383 1.00 94.19 104 GLY A O 1
ATOM 846 N N . VAL A 1 105 ? -4.588 -4.761 -10.591 1.00 96.75 105 VAL A N 1
ATOM 847 C CA . VAL A 1 105 ? -4.092 -5.884 -9.779 1.00 96.75 105 VAL A CA 1
ATOM 848 C C . VAL A 1 105 ? -5.275 -6.660 -9.198 1.00 96.75 105 VAL A C 1
ATOM 850 O O . VAL A 1 105 ? -6.003 -6.148 -8.357 1.00 96.75 105 VAL A O 1
ATOM 853 N N . SER A 1 106 ? -5.475 -7.910 -9.626 1.00 94.88 106 SER A N 1
ATOM 854 C CA . SER A 1 106 ? -6.682 -8.677 -9.266 1.00 94.88 106 SER A CA 1
ATOM 855 C C . SER A 1 106 ? -6.794 -9.029 -7.778 1.00 94.88 106 SER A C 1
ATOM 857 O O . SER A 1 106 ? -7.892 -8.997 -7.236 1.00 94.88 106 SER A O 1
ATOM 859 N N . ASP A 1 107 ? -5.676 -9.353 -7.125 1.00 96.38 107 ASP A N 1
ATOM 860 C CA . ASP A 1 107 ? -5.607 -9.609 -5.681 1.00 96.38 107 ASP A CA 1
ATOM 861 C C . ASP A 1 107 ? -4.428 -8.818 -5.095 1.00 96.38 107 ASP A C 1
ATOM 863 O O . ASP A 1 107 ? -3.299 -9.317 -5.071 1.00 96.38 107 ASP A O 1
ATOM 867 N N . PRO A 1 108 ? -4.642 -7.555 -4.680 1.00 97.50 108 PRO A N 1
ATOM 868 C CA . PRO A 1 108 ? -3.564 -6.713 -4.178 1.00 97.50 108 PRO A CA 1
ATOM 869 C C . PRO A 1 108 ? -2.879 -7.276 -2.934 1.00 97.50 108 PRO A C 1
ATOM 871 O O . PRO A 1 108 ? -1.658 -7.176 -2.834 1.00 97.50 108 PRO A O 1
ATOM 874 N N . ALA A 1 109 ? -3.624 -7.871 -1.996 1.00 97.06 109 ALA A N 1
ATOM 875 C CA . ALA A 1 109 ? -3.050 -8.386 -0.754 1.00 97.06 109 ALA A CA 1
ATOM 876 C C . ALA A 1 109 ? -2.150 -9.598 -1.007 1.00 97.06 109 ALA A C 1
ATOM 878 O O . ALA A 1 109 ? -1.061 -9.676 -0.438 1.00 97.06 109 ALA A O 1
ATOM 879 N N . GLN A 1 110 ? -2.551 -10.508 -1.898 1.00 96.56 110 GLN A N 1
ATOM 880 C CA . GLN A 1 110 ? -1.679 -11.596 -2.326 1.00 96.56 110 GLN A CA 1
ATOM 881 C C . GLN A 1 110 ? -0.501 -11.059 -3.144 1.00 96.56 110 GLN A C 1
ATOM 883 O O . GLN A 1 110 ? 0.642 -11.442 -2.893 1.00 96.56 110 GLN A O 1
ATOM 888 N N . TRP A 1 111 ? -0.747 -10.161 -4.096 1.00 97.56 111 TRP A N 1
ATOM 889 C CA . TRP A 1 111 ? 0.273 -9.653 -5.013 1.00 97.56 111 TRP A CA 1
ATOM 890 C C . TRP A 1 111 ? 1.448 -8.994 -4.283 1.00 97.56 111 TRP A C 1
ATOM 892 O O . TRP A 1 111 ? 2.600 -9.264 -4.614 1.00 97.56 111 TRP A O 1
ATOM 902 N N . ILE A 1 112 ? 1.192 -8.217 -3.224 1.00 97.62 112 ILE A N 1
ATOM 903 C CA . ILE A 1 112 ? 2.274 -7.570 -2.465 1.00 97.62 112 ILE A CA 1
ATOM 904 C C . ILE A 1 112 ? 3.162 -8.547 -1.679 1.00 97.62 112 ILE A C 1
ATOM 906 O O . ILE A 1 112 ? 4.255 -8.160 -1.272 1.00 97.62 112 ILE A O 1
ATOM 910 N N . THR A 1 113 ? 2.704 -9.785 -1.454 1.00 96.38 113 THR A N 1
ATOM 911 C CA . THR A 1 113 ? 3.470 -10.850 -0.773 1.00 96.38 113 THR A CA 1
ATOM 912 C C . THR A 1 113 ? 4.322 -11.676 -1.731 1.00 96.38 113 THR A C 1
ATOM 914 O O . THR A 1 113 ? 5.143 -12.479 -1.288 1.00 96.38 113 THR A O 1
ATOM 917 N N . GLN A 1 114 ? 4.115 -11.529 -3.040 1.00 95.56 114 GLN A N 1
ATOM 918 C CA . GLN A 1 114 ? 4.836 -12.312 -4.031 1.00 95.56 114 GLN A CA 1
ATOM 919 C C . GLN A 1 114 ? 6.228 -11.717 -4.275 1.00 95.56 114 GLN A C 1
ATOM 921 O O . GLN A 1 114 ? 6.388 -10.490 -4.268 1.00 95.56 114 GLN A O 1
ATOM 926 N N . PRO A 1 115 ? 7.244 -12.565 -4.515 1.00 95.75 115 PRO A N 1
ATOM 927 C CA . PRO A 1 115 ? 8.539 -12.098 -4.978 1.00 95.75 115 PRO A CA 1
ATOM 928 C C . PRO A 1 115 ? 8.408 -11.224 -6.223 1.00 95.75 115 PRO A C 1
ATOM 930 O O . PRO A 1 115 ? 7.768 -11.606 -7.201 1.00 95.75 115 PRO A O 1
ATOM 933 N N . MET A 1 116 ? 9.048 -10.057 -6.208 1.00 95.69 116 MET A N 1
ATOM 934 C CA . MET A 1 116 ? 9.017 -9.136 -7.345 1.00 95.69 116 MET A CA 1
ATOM 935 C C . MET A 1 116 ? 9.814 -9.672 -8.542 1.00 95.69 116 MET A C 1
ATOM 937 O O . MET A 1 116 ? 9.539 -9.294 -9.682 1.00 95.69 116 MET A O 1
ATOM 941 N N . VAL A 1 117 ? 10.828 -10.507 -8.291 1.00 94.81 117 VAL A N 1
ATOM 942 C CA . VAL A 1 117 ? 11.702 -11.105 -9.307 1.00 94.81 117 VAL A CA 1
ATOM 943 C C . VAL A 1 117 ? 11.993 -12.558 -8.942 1.00 94.81 117 VAL A C 1
ATOM 945 O O . VAL A 1 117 ? 12.362 -12.854 -7.805 1.00 94.81 117 VAL A O 1
ATOM 948 N N . ASP A 1 118 ? 11.897 -13.453 -9.924 1.00 89.75 118 ASP A N 1
ATOM 949 C CA . ASP A 1 118 ? 12.216 -14.870 -9.752 1.00 89.75 118 ASP A CA 1
ATOM 950 C C . ASP A 1 118 ? 13.646 -15.082 -9.237 1.00 89.75 118 ASP A C 1
ATOM 952 O O . ASP A 1 118 ? 14.614 -14.508 -9.739 1.00 89.75 118 ASP A O 1
ATOM 956 N N . GLY A 1 119 ? 13.784 -15.948 -8.232 1.00 88.06 119 GLY A N 1
ATOM 957 C CA . GLY A 1 119 ? 15.070 -16.240 -7.595 1.00 88.06 119 GLY A CA 1
ATOM 958 C C . GLY A 1 119 ? 15.508 -15.224 -6.535 1.00 88.06 119 GLY A C 1
ATOM 959 O O . GLY A 1 119 ? 16.591 -15.389 -5.970 1.00 88.06 119 GLY A O 1
ATOM 960 N N . PHE A 1 120 ? 14.676 -14.228 -6.228 1.00 92.50 120 PHE A N 1
ATOM 961 C CA . PHE A 1 120 ? 14.891 -13.272 -5.144 1.00 92.50 120 PHE A CA 1
ATOM 962 C C . PHE A 1 120 ? 13.737 -13.319 -4.145 1.00 92.50 120 PHE A C 1
ATOM 964 O O . PHE A 1 120 ? 12.638 -13.749 -4.475 1.00 92.50 120 PHE A O 1
ATOM 971 N N . THR A 1 121 ? 13.991 -12.905 -2.907 1.00 93.12 121 THR A N 1
ATOM 972 C CA . THR A 1 121 ? 12.994 -12.935 -1.824 1.00 93.12 121 THR A CA 1
ATOM 973 C C . THR A 1 121 ? 12.287 -11.600 -1.605 1.00 93.12 121 THR A C 1
ATOM 975 O O . THR A 1 121 ? 11.357 -11.550 -0.813 1.00 93.12 121 THR A O 1
ATOM 978 N N . VAL A 1 122 ? 12.708 -10.533 -2.293 1.00 95.44 122 VAL A N 1
ATOM 979 C CA . VAL A 1 122 ? 12.145 -9.186 -2.121 1.00 95.44 122 VAL A CA 1
ATOM 980 C C . VAL A 1 122 ? 10.702 -9.112 -2.607 1.00 95.44 122 VAL A C 1
ATOM 982 O O . VAL A 1 122 ? 10.401 -9.463 -3.751 1.00 95.44 122 VAL A O 1
ATOM 985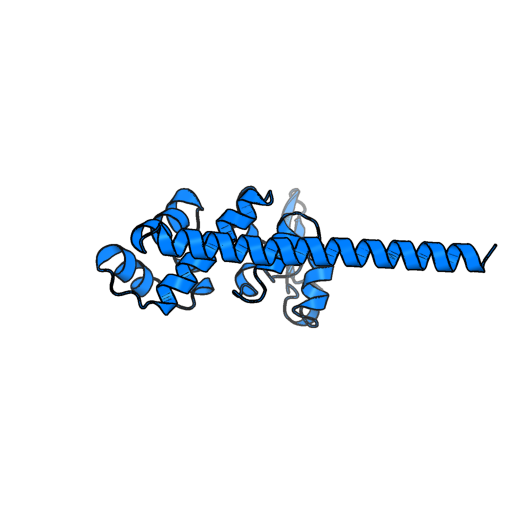 N N . THR A 1 123 ? 9.822 -8.609 -1.749 1.00 97.00 123 THR A N 1
ATOM 986 C CA . THR A 1 123 ? 8.406 -8.378 -2.044 1.00 97.00 123 THR A CA 1
ATOM 987 C C . THR A 1 123 ? 8.068 -6.888 -1.971 1.00 97.00 123 THR A C 1
ATOM 989 O O . THR A 1 123 ? 8.819 -6.083 -1.414 1.00 97.00 123 THR A O 1
ATOM 992 N N . VAL A 1 124 ? 6.905 -6.498 -2.500 1.00 97.69 124 VAL A N 1
ATOM 993 C CA . VAL A 1 124 ? 6.397 -5.126 -2.320 1.00 97.69 124 VAL A CA 1
ATOM 994 C C . VAL A 1 124 ? 6.138 -4.838 -0.842 1.00 97.69 124 VAL A C 1
ATOM 996 O O . VAL A 1 124 ? 6.388 -3.728 -0.382 1.00 97.69 124 VAL A O 1
ATOM 999 N N . MET A 1 125 ? 5.687 -5.836 -0.079 1.00 96.50 125 MET A N 1
ATOM 1000 C CA . MET A 1 125 ? 5.458 -5.711 1.359 1.00 96.50 125 MET A CA 1
ATOM 1001 C C . MET A 1 125 ? 6.729 -5.350 2.135 1.00 96.50 125 MET A C 1
ATOM 1003 O O . MET A 1 125 ? 6.649 -4.545 3.061 1.00 96.50 125 MET A O 1
ATOM 1007 N N . ASP A 1 126 ? 7.886 -5.896 1.747 1.00 94.69 126 ASP A N 1
ATOM 1008 C CA . ASP A 1 126 ? 9.174 -5.605 2.399 1.00 94.69 126 ASP A CA 1
ATOM 1009 C C . ASP A 1 126 ? 9.637 -4.164 2.166 1.00 94.69 126 ASP A C 1
ATOM 1011 O O . ASP A 1 126 ? 10.333 -3.581 2.997 1.00 94.69 126 ASP A O 1
ATOM 1015 N N . LEU A 1 127 ? 9.266 -3.599 1.018 1.00 95.69 127 LEU A N 1
ATOM 1016 C CA . LEU A 1 127 ? 9.7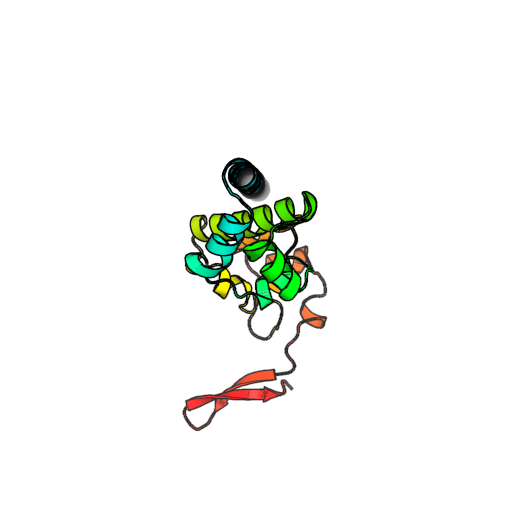15 -2.283 0.575 1.00 95.69 127 LEU A CA 1
ATOM 1017 C C . LEU A 1 127 ? 8.678 -1.184 0.800 1.00 95.69 127 LEU A C 1
ATOM 1019 O O . LEU A 1 127 ? 8.995 -0.011 0.627 1.00 95.69 127 LEU A O 1
ATOM 1023 N N . TYR A 1 128 ? 7.441 -1.540 1.143 1.00 95.81 128 TYR A N 1
ATOM 1024 C CA . TYR A 1 128 ? 6.347 -0.588 1.212 1.00 95.81 128 TYR A CA 1
ATOM 1025 C C . TYR A 1 128 ? 6.639 0.554 2.185 1.00 95.81 128 TYR A C 1
ATOM 1027 O O . TYR A 1 128 ? 6.865 0.355 3.380 1.00 95.81 128 TYR A O 1
ATOM 1035 N N . SER A 1 129 ? 6.517 1.773 1.670 1.00 94.31 129 SER A N 1
ATOM 1036 C CA . SER A 1 129 ? 6.377 2.971 2.476 1.00 94.31 129 SER A CA 1
ATOM 1037 C C . SER A 1 129 ? 5.421 3.953 1.792 1.00 94.31 129 SER A C 1
ATOM 1039 O O . SER A 1 129 ? 5.280 3.926 0.563 1.00 94.31 129 SER A O 1
ATOM 1041 N N . PRO A 1 130 ? 4.767 4.837 2.564 1.00 89.25 130 PRO A N 1
ATOM 1042 C CA . PRO A 1 130 ? 3.979 5.958 2.052 1.00 89.25 130 PRO A CA 1
ATOM 1043 C C . PRO A 1 130 ? 4.627 6.732 0.897 1.00 89.25 130 PRO A C 1
ATOM 1045 O O . PRO A 1 130 ? 3.952 7.105 -0.058 1.00 89.25 130 PRO A O 1
ATOM 1048 N N . GLU A 1 131 ? 5.935 6.965 0.986 1.00 91.25 131 GLU A N 1
ATOM 1049 C CA . GLU A 1 131 ? 6.706 7.813 0.078 1.00 91.25 131 GLU A CA 1
ATOM 1050 C C . GLU A 1 131 ? 6.931 7.165 -1.291 1.00 91.25 131 GLU A C 1
ATOM 1052 O O . GLU A 1 131 ? 7.057 7.874 -2.286 1.00 91.25 131 GLU A O 1
ATOM 1057 N N . ILE A 1 132 ? 6.970 5.830 -1.351 1.00 94.19 132 ILE A N 1
ATOM 1058 C CA . ILE A 1 132 ? 7.208 5.077 -2.591 1.00 94.19 132 ILE A CA 1
ATOM 1059 C C . ILE A 1 132 ? 5.986 4.277 -3.053 1.00 94.19 132 ILE A C 1
ATOM 1061 O O . ILE A 1 132 ? 6.053 3.581 -4.061 1.00 94.19 132 ILE A O 1
ATOM 1065 N N . ALA A 1 133 ? 4.843 4.399 -2.372 1.00 96.38 133 ALA A N 1
ATOM 1066 C CA . ALA A 1 133 ? 3.620 3.664 -2.699 1.00 96.38 133 ALA A CA 1
ATOM 1067 C C . ALA A 1 133 ? 3.175 3.855 -4.162 1.00 96.38 133 ALA A C 1
ATOM 1069 O O . ALA A 1 133 ? 2.762 2.893 -4.808 1.00 96.38 133 ALA A O 1
ATOM 1070 N N . ALA A 1 134 ? 3.317 5.070 -4.709 1.00 96.19 134 ALA A N 1
ATOM 1071 C CA . ALA A 1 134 ? 2.975 5.377 -6.103 1.00 96.19 134 ALA A CA 1
ATOM 1072 C C . ALA A 1 134 ? 3.768 4.531 -7.115 1.00 96.19 134 ALA A C 1
ATOM 1074 O O . ALA A 1 134 ? 3.221 4.134 -8.143 1.00 96.19 134 ALA A O 1
ATOM 1075 N N . GLU A 1 135 ? 5.015 4.188 -6.787 1.00 96.19 135 GLU A N 1
ATOM 1076 C CA . GLU A 1 135 ? 5.888 3.371 -7.634 1.00 96.19 135 GLU A CA 1
ATOM 1077 C C . GLU A 1 135 ? 5.372 1.939 -7.783 1.00 96.19 135 GLU A C 1
ATOM 1079 O O . GLU A 1 135 ? 5.482 1.328 -8.846 1.00 96.19 135 GLU A O 1
ATOM 1084 N N . PHE A 1 136 ? 4.770 1.399 -6.724 1.00 97.62 136 PHE A N 1
ATOM 1085 C CA . PHE A 1 136 ? 4.154 0.079 -6.778 1.00 97.62 136 PHE A CA 1
ATOM 1086 C C . PHE A 1 136 ? 2.831 0.095 -7.534 1.00 97.62 136 PHE A C 1
ATOM 1088 O O . PHE A 1 136 ? 2.481 -0.917 -8.135 1.00 97.62 136 PHE A O 1
ATOM 1095 N N . ILE A 1 137 ? 2.129 1.234 -7.582 1.00 97.56 137 ILE A N 1
ATOM 1096 C CA . ILE A 1 137 ? 0.986 1.375 -8.488 1.00 97.56 137 ILE A CA 1
ATOM 1097 C C . ILE A 1 137 ? 1.500 1.324 -9.929 1.00 97.56 137 ILE A C 1
ATOM 1099 O O . ILE A 1 137 ? 0.967 0.542 -10.715 1.00 97.56 137 ILE A O 1
ATOM 1103 N N . ASP A 1 138 ? 2.541 2.101 -10.279 1.00 95.62 138 ASP A N 1
ATOM 1104 C CA . ASP A 1 138 ? 3.189 2.057 -11.607 1.00 95.62 138 ASP A CA 1
ATOM 1105 C C . ASP A 1 138 ? 3.562 0.622 -12.008 1.00 95.62 138 ASP A C 1
ATOM 1107 O O . ASP A 1 138 ? 3.243 0.191 -13.120 1.00 95.62 138 ASP A O 1
ATOM 1111 N N . LEU A 1 139 ? 4.150 -0.138 -11.079 1.00 96.62 139 LEU A N 1
ATOM 1112 C CA . LEU A 1 139 ? 4.455 -1.556 -11.272 1.00 96.62 139 LEU A CA 1
ATOM 1113 C C . LEU A 1 139 ? 3.190 -2.397 -11.505 1.00 96.62 139 LEU A C 1
ATOM 1115 O O . LEU A 1 139 ? 3.139 -3.158 -12.467 1.00 96.62 139 LEU A O 1
ATOM 1119 N N . GLY A 1 140 ? 2.168 -2.252 -10.659 1.00 95.69 140 GLY A N 1
ATOM 1120 C CA . GLY A 1 140 ? 0.928 -3.032 -10.735 1.00 95.69 140 GLY A CA 1
ATOM 1121 C C . GLY A 1 140 ? 0.157 -2.846 -12.045 1.00 95.69 140 GLY A C 1
ATOM 1122 O O . GLY A 1 140 ? -0.447 -3.788 -12.543 1.00 95.69 140 GLY A O 1
ATOM 1123 N N . ALA A 1 141 ? 0.239 -1.662 -12.653 1.00 94.50 141 ALA A N 1
ATOM 1124 C CA . ALA A 1 141 ? -0.362 -1.400 -13.965 1.00 94.50 141 ALA A CA 1
ATOM 1125 C C . ALA A 1 141 ? 0.543 -1.763 -15.157 1.00 94.50 141 ALA A C 1
ATOM 1127 O O . ALA A 1 141 ? 0.153 -1.547 -16.305 1.00 94.50 141 ALA A O 1
ATOM 1128 N N . GLY A 1 142 ? 1.766 -2.241 -14.910 1.00 93.12 142 GLY A N 1
ATOM 1129 C CA . GLY A 1 142 ? 2.721 -2.606 -15.957 1.00 93.12 142 GLY A CA 1
ATOM 1130 C C . GLY A 1 142 ? 3.416 -1.429 -16.651 1.00 93.12 142 GLY A C 1
ATOM 1131 O O . GLY A 1 142 ? 3.976 -1.618 -17.730 1.00 93.12 142 GLY A O 1
ATOM 1132 N N . ASP A 1 143 ? 3.416 -0.229 -16.059 1.00 92.38 143 ASP A N 1
ATOM 1133 C CA . ASP A 1 143 ? 4.151 0.928 -16.603 1.00 92.38 143 ASP A CA 1
ATOM 1134 C C . ASP A 1 143 ? 5.671 0.804 -16.381 1.00 92.38 143 ASP A C 1
ATOM 1136 O O . ASP A 1 143 ? 6.463 1.391 -17.120 1.00 92.38 143 ASP A O 1
ATOM 1140 N N . VAL A 1 144 ? 6.093 0.030 -15.375 1.00 94.12 144 VAL A N 1
ATOM 1141 C CA . VAL A 1 144 ? 7.498 -0.266 -15.063 1.00 94.12 144 VAL A CA 1
ATOM 1142 C C . VAL A 1 144 ? 7.667 -1.750 -14.736 1.00 94.12 144 VAL A C 1
ATOM 1144 O O . VAL A 1 144 ? 6.743 -2.399 -14.256 1.00 94.12 144 VAL A O 1
ATOM 1147 N N . THR A 1 145 ? 8.856 -2.301 -14.986 1.00 95.94 145 THR A N 1
ATOM 1148 C CA . THR A 1 145 ? 9.190 -3.682 -14.598 1.00 95.94 145 THR A CA 1
ATOM 1149 C C . THR A 1 145 ? 9.775 -3.739 -13.187 1.00 95.94 145 THR A C 1
ATOM 1151 O O . THR A 1 145 ? 10.416 -2.785 -12.739 1.00 95.94 145 THR A O 1
ATOM 1154 N N . SER A 1 146 ? 9.644 -4.883 -12.508 1.00 96.38 146 SER A N 1
ATOM 1155 C CA . SER A 1 146 ? 10.228 -5.104 -11.177 1.00 96.38 146 SER A CA 1
ATOM 1156 C C . SER A 1 146 ? 11.724 -4.792 -11.121 1.00 96.38 146 SER A C 1
ATOM 1158 O O . SER A 1 146 ? 12.176 -4.121 -10.201 1.00 96.38 146 SER A O 1
ATOM 1160 N N . VAL A 1 147 ? 12.491 -5.218 -12.133 1.00 96.44 147 VAL A N 1
ATOM 1161 C CA . VAL A 1 147 ? 13.944 -4.985 -12.202 1.00 96.44 147 VAL A CA 1
ATOM 1162 C C . VAL A 1 147 ? 14.261 -3.493 -12.301 1.00 96.44 147 VAL A C 1
ATOM 1164 O O . VAL A 1 147 ? 15.085 -2.995 -11.541 1.00 96.44 147 VAL A O 1
ATOM 1167 N N . MET A 1 148 ? 13.584 -2.765 -13.196 1.00 95.38 148 MET A N 1
ATOM 1168 C CA . MET A 1 148 ? 13.789 -1.320 -13.351 1.00 95.38 148 MET A CA 1
ATOM 1169 C C . MET A 1 148 ? 13.407 -0.545 -12.090 1.00 95.38 148 MET A C 1
ATOM 1171 O O . MET A 1 148 ? 14.066 0.437 -11.746 1.00 95.38 148 MET A O 1
ATOM 1175 N N . LEU A 1 149 ? 12.335 -0.965 -11.413 1.00 95.88 149 LEU A N 1
ATOM 1176 C CA . LEU A 1 149 ? 11.927 -0.362 -10.155 1.00 95.88 149 LEU A CA 1
ATOM 1177 C C . LEU A 1 149 ? 12.987 -0.607 -9.076 1.00 95.88 149 LEU A C 1
ATOM 1179 O O . LEU A 1 149 ? 13.492 0.356 -8.504 1.00 95.88 149 LEU A O 1
ATOM 1183 N N . LEU A 1 150 ? 13.374 -1.863 -8.846 1.00 96.75 150 LEU A N 1
ATOM 1184 C CA . LEU A 1 150 ? 14.349 -2.238 -7.820 1.00 96.75 150 LEU A CA 1
ATOM 1185 C C . LEU A 1 150 ? 15.722 -1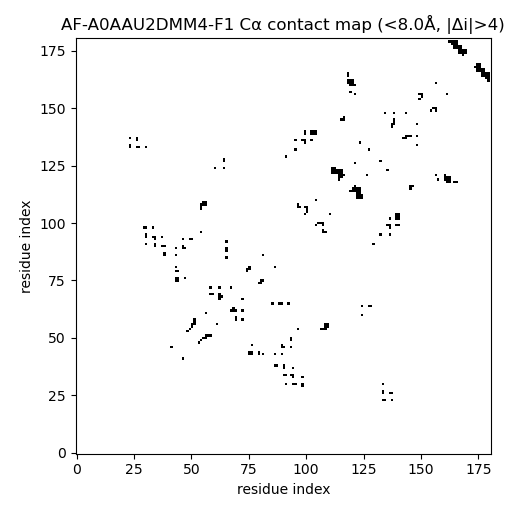.592 -8.044 1.00 96.75 150 LEU A C 1
ATOM 1187 O O . LEU A 1 150 ? 16.296 -1.069 -7.095 1.00 96.75 150 LEU A O 1
ATOM 1191 N N . ASP A 1 151 ? 16.208 -1.520 -9.288 1.00 96.12 151 ASP A N 1
ATOM 1192 C CA . ASP A 1 151 ? 17.467 -0.832 -9.626 1.00 96.12 151 ASP A CA 1
ATOM 1193 C C . ASP A 1 151 ? 17.467 0.646 -9.216 1.00 96.12 151 ASP A C 1
ATOM 1195 O O . ASP A 1 151 ? 18.518 1.225 -8.939 1.00 96.12 151 ASP A O 1
ATOM 1199 N N . ARG A 1 152 ? 16.283 1.258 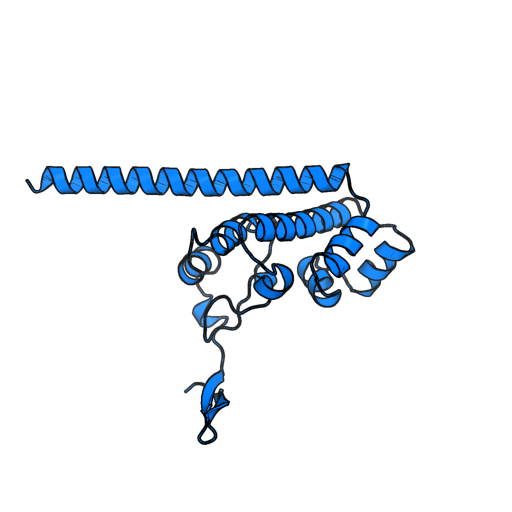-9.161 1.00 93.62 152 ARG A N 1
ATOM 1200 C CA . ARG A 1 152 ? 16.103 2.657 -8.787 1.00 93.62 152 ARG A CA 1
ATOM 1201 C C . ARG A 1 152 ? 15.891 2.855 -7.289 1.00 93.62 152 ARG A C 1
ATOM 1203 O O . ARG A 1 152 ? 16.472 3.788 -6.743 1.00 93.62 152 ARG A O 1
ATOM 1210 N N . ILE A 1 153 ? 15.049 2.042 -6.645 1.00 94.75 153 ILE A N 1
ATOM 1211 C CA . ILE A 1 153 ? 14.667 2.252 -5.235 1.00 94.75 153 ILE A CA 1
ATOM 1212 C C . ILE A 1 153 ? 15.555 1.497 -4.240 1.00 94.75 153 ILE A C 1
ATOM 1214 O O . ILE A 1 153 ? 15.688 1.933 -3.100 1.00 94.75 153 ILE A O 1
ATOM 1218 N N . VAL A 1 154 ? 16.199 0.403 -4.658 1.00 94.19 154 VAL A N 1
ATOM 1219 C CA . VAL A 1 154 ? 17.094 -0.409 -3.819 1.00 94.19 154 VAL A CA 1
ATOM 1220 C C . VAL A 1 154 ? 18.285 -0.897 -4.660 1.00 94.19 154 VAL A C 1
ATOM 1222 O O . VAL A 1 154 ? 18.327 -2.062 -5.035 1.00 94.19 154 VAL A O 1
ATOM 1225 N N . PRO A 1 155 ? 19.289 -0.060 -4.980 1.00 92.06 155 PRO A N 1
ATOM 1226 C CA . PRO A 1 155 ? 20.329 -0.408 -5.960 1.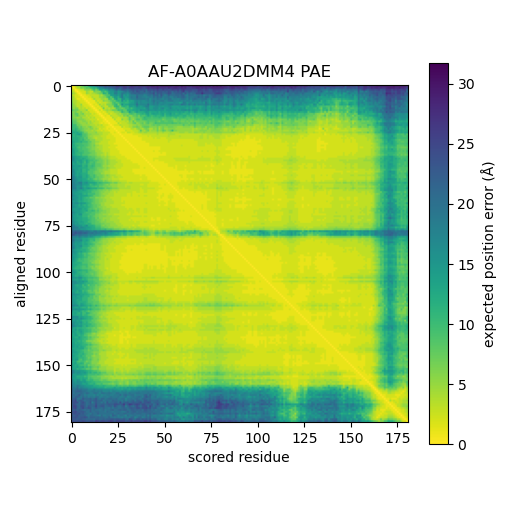00 92.06 155 PRO A CA 1
ATOM 1227 C C . PRO A 1 155 ? 21.110 -1.709 -5.681 1.00 92.06 155 PRO A C 1
ATOM 1229 O O . PRO A 1 155 ? 21.562 -2.358 -6.620 1.00 92.06 155 PRO A O 1
ATOM 1232 N N . GLN A 1 156 ? 21.240 -2.112 -4.412 1.00 93.19 156 GLN A N 1
ATOM 1233 C CA . GLN A 1 156 ? 21.929 -3.334 -3.957 1.00 93.19 156 GLN A CA 1
ATOM 1234 C C . GLN A 1 156 ? 20.974 -4.512 -3.693 1.00 93.19 156 GLN A C 1
ATOM 1236 O O . GLN A 1 156 ? 21.254 -5.412 -2.892 1.00 93.19 156 GLN A O 1
ATOM 1241 N N . TRP A 1 157 ? 19.786 -4.504 -4.303 1.00 94.31 157 TRP A N 1
ATOM 1242 C CA . TRP A 1 157 ? 18.782 -5.539 -4.060 1.00 94.31 157 TRP A CA 1
ATOM 1243 C C . TRP A 1 157 ? 19.259 -6.932 -4.492 1.00 94.31 157 TRP A C 1
ATOM 1245 O O . TRP A 1 157 ? 18.872 -7.926 -3.879 1.00 94.31 157 TRP A O 1
ATOM 1255 N N . ARG A 1 158 ? 20.127 -7.012 -5.511 1.00 94.19 158 ARG A N 1
ATOM 1256 C CA . ARG A 1 158 ? 20.628 -8.287 -6.041 1.00 94.19 158 ARG A CA 1
ATOM 1257 C C . ARG A 1 158 ? 21.526 -9.018 -5.058 1.00 94.19 158 ARG A C 1
ATOM 1259 O O . ARG A 1 158 ? 21.512 -10.241 -5.038 1.00 94.19 158 ARG A O 1
ATOM 1266 N N . GLU A 1 159 ? 22.294 -8.295 -4.255 1.00 91.25 159 GLU A N 1
ATOM 1267 C CA . GLU A 1 159 ? 23.124 -8.875 -3.203 1.00 91.25 159 GLU A CA 1
ATOM 1268 C C . GLU A 1 159 ? 22.303 -9.147 -1.940 1.00 91.25 159 GLU A C 1
ATOM 1270 O O . GLU A 1 159 ? 22.529 -10.137 -1.254 1.00 91.25 159 GLU A O 1
ATOM 1275 N N . THR A 1 160 ? 21.333 -8.277 -1.650 1.00 89.06 160 THR A N 1
ATOM 1276 C CA . THR A 1 160 ? 20.588 -8.287 -0.382 1.00 89.06 160 THR A CA 1
ATOM 1277 C C . THR A 1 160 ? 19.488 -9.348 -0.344 1.00 89.06 160 THR A C 1
ATOM 1279 O O . THR A 1 160 ? 19.237 -9.935 0.704 1.00 89.06 160 THR A O 1
ATOM 1282 N N . TYR A 1 161 ? 18.831 -9.599 -1.478 1.00 89.38 161 TYR A N 1
ATOM 1283 C CA . TYR A 1 161 ? 17.635 -10.444 -1.554 1.00 89.38 161 TYR A CA 1
ATOM 1284 C C . TYR A 1 161 ? 17.820 -11.685 -2.422 1.00 89.38 161 TYR A C 1
ATOM 1286 O O . TYR A 1 161 ? 16.835 -12.311 -2.820 1.00 89.38 161 TYR A O 1
ATOM 1294 N N . LYS A 1 162 ? 19.062 -12.042 -2.767 1.00 87.12 162 LYS A N 1
ATOM 1295 C CA . LYS A 1 162 ? 19.331 -13.271 -3.514 1.00 87.12 162 LYS A CA 1
ATOM 1296 C C . LYS A 1 162 ? 18.831 -14.464 -2.702 1.00 87.12 162 LYS A C 1
ATOM 1298 O O . LYS A 1 162 ? 19.203 -14.627 -1.545 1.00 87.12 162 LYS A O 1
ATOM 1303 N N . SER A 1 163 ? 17.996 -15.303 -3.306 1.00 82.50 163 SER A N 1
ATOM 1304 C CA . SER A 1 163 ? 17.609 -16.555 -2.666 1.00 82.50 163 SER A CA 1
ATOM 1305 C C . SER A 1 163 ? 18.781 -17.535 -2.698 1.00 82.50 163 SER A C 1
ATOM 1307 O O . SER A 1 163 ? 19.320 -17.835 -3.768 1.00 82.50 163 SER A O 1
ATOM 1309 N N . GLU A 1 164 ? 19.110 -18.097 -1.536 1.00 82.75 164 GLU A N 1
ATOM 1310 C CA . GLU A 1 164 ? 20.054 -19.216 -1.386 1.00 82.75 164 GLU A CA 1
ATOM 1311 C C . GLU A 1 164 ? 19.518 -20.525 -1.992 1.00 82.75 164 GLU A C 1
ATOM 1313 O O . GLU A 1 164 ? 20.234 -21.519 -2.071 1.00 82.75 164 GLU A O 1
ATOM 1318 N N . TYR A 1 165 ? 18.256 -20.540 -2.429 1.00 76.50 165 TYR A N 1
ATOM 1319 C CA . TYR A 1 165 ? 17.578 -21.702 -2.993 1.00 76.50 165 TYR A CA 1
ATOM 1320 C C . TYR A 1 165 ? 16.943 -21.376 -4.346 1.00 76.50 165 TYR A C 1
ATOM 1322 O O . TYR A 1 165 ? 16.498 -20.252 -4.597 1.00 76.50 165 TYR A O 1
ATOM 1330 N N . GLU A 1 166 ? 16.859 -22.376 -5.217 1.00 80.62 166 GLU A N 1
ATOM 1331 C CA . GLU A 1 166 ? 16.135 -22.307 -6.483 1.00 80.62 166 GLU A CA 1
ATOM 1332 C C . GLU A 1 166 ? 15.155 -23.470 -6.636 1.00 80.62 166 GLU A C 1
ATOM 1334 O O . GLU A 1 166 ? 15.362 -24.553 -6.082 1.00 80.62 166 GLU A O 1
ATOM 1339 N N . VAL A 1 167 ? 14.082 -23.231 -7.391 1.00 80.94 167 VAL A N 1
ATOM 1340 C CA . VAL A 1 167 ? 13.101 -24.259 -7.741 1.00 80.94 167 VAL A CA 1
ATOM 1341 C C . VAL A 1 167 ? 13.589 -24.998 -8.984 1.00 80.94 167 VAL A C 1
ATOM 1343 O O . VAL A 1 167 ? 13.886 -24.382 -10.005 1.00 80.94 167 VAL A O 1
ATOM 1346 N N . VAL A 1 168 ? 13.645 -26.323 -8.902 1.00 86.69 168 VAL A N 1
ATOM 1347 C CA . VAL A 1 168 ? 13.917 -27.238 -10.013 1.00 86.69 168 VAL A CA 1
ATOM 1348 C C . VAL A 1 168 ? 12.778 -28.231 -10.160 1.00 86.69 168 VAL A C 1
ATOM 1350 O O . VAL A 1 168 ? 12.087 -28.530 -9.192 1.00 86.69 168 VAL A O 1
ATOM 1353 N N . ILE A 1 169 ? 12.587 -28.767 -11.361 1.00 88.50 169 ILE A N 1
ATOM 1354 C CA . ILE A 1 169 ? 11.688 -29.904 -11.559 1.00 88.50 169 ILE A CA 1
ATOM 1355 C C . ILE A 1 169 ? 12.470 -31.175 -11.223 1.00 88.50 169 ILE A C 1
ATOM 1357 O O . ILE A 1 169 ? 13.512 -31.431 -11.830 1.00 88.50 169 ILE A O 1
ATOM 1361 N N . ALA A 1 170 ? 12.013 -31.919 -10.218 1.00 86.12 170 ALA A N 1
ATOM 1362 C CA . ALA A 1 170 ? 12.606 -33.190 -9.822 1.00 86.12 170 ALA A CA 1
ATOM 1363 C C . ALA A 1 170 ? 12.225 -34.314 -10.806 1.00 86.12 170 ALA A C 1
ATOM 1365 O O . ALA A 1 170 ? 11.430 -34.122 -11.726 1.00 86.12 170 ALA A O 1
ATOM 1366 N N . GLU A 1 171 ? 12.823 -35.497 -10.640 1.00 86.56 171 GLU A N 1
ATOM 1367 C CA . GLU A 1 171 ? 12.602 -36.653 -11.529 1.00 86.56 171 GLU A CA 1
ATOM 1368 C C . GLU A 1 171 ? 11.140 -37.125 -11.565 1.00 86.56 171 GLU A C 1
ATOM 1370 O O . GLU A 1 171 ? 10.701 -37.729 -12.541 1.00 86.56 171 GLU A O 1
ATOM 1375 N N . ASP A 1 172 ? 10.373 -36.813 -10.521 1.00 85.56 172 ASP A N 1
ATOM 1376 C CA . ASP A 1 172 ? 8.937 -37.072 -10.411 1.00 85.56 172 ASP A CA 1
ATOM 1377 C C . ASP A 1 172 ? 8.065 -36.048 -11.166 1.00 85.56 172 ASP A C 1
ATOM 1379 O O . ASP A 1 172 ? 6.839 -36.168 -11.185 1.00 85.56 172 ASP A O 1
ATOM 1383 N N . GLY A 1 173 ? 8.680 -35.047 -11.805 1.00 88.12 173 GLY A N 1
ATOM 1384 C CA . GLY A 1 173 ? 7.992 -33.962 -12.499 1.00 88.12 173 GLY A CA 1
ATOM 1385 C C . GLY A 1 173 ? 7.437 -32.879 -11.570 1.00 88.12 173 GLY A C 1
ATOM 1386 O O . GLY A 1 173 ? 6.766 -31.964 -12.054 1.00 88.12 173 GLY A O 1
ATOM 1387 N N . LEU A 1 174 ? 7.702 -32.947 -10.261 1.00 85.81 174 LEU A N 1
ATOM 1388 C CA . LEU A 1 174 ? 7.218 -31.982 -9.279 1.00 85.81 174 LEU A CA 1
ATOM 1389 C C . LEU A 1 174 ? 8.262 -30.892 -8.982 1.00 85.81 174 LEU A C 1
ATOM 1391 O O . LEU A 1 174 ? 9.471 -31.128 -9.077 1.00 85.81 174 LEU A O 1
ATOM 1395 N N . PRO A 1 175 ? 7.823 -29.679 -8.599 1.00 84.81 175 PRO A N 1
ATOM 1396 C CA . PRO A 1 175 ? 8.727 -28.647 -8.111 1.00 84.81 175 PRO A CA 1
ATOM 1397 C C . PRO A 1 175 ? 9.432 -29.084 -6.819 1.00 84.81 175 PRO A C 1
ATOM 1399 O O . PRO A 1 175 ? 8.785 -29.436 -5.834 1.00 84.81 175 PRO A O 1
ATOM 1402 N N . SER A 1 176 ? 10.758 -28.989 -6.801 1.00 87.75 176 SER A N 1
ATOM 1403 C CA . SER A 1 176 ? 11.617 -29.213 -5.640 1.00 87.75 176 SER A CA 1
ATOM 1404 C C . SER A 1 176 ? 12.543 -28.018 -5.430 1.00 87.75 176 SER A C 1
ATOM 1406 O O . SER A 1 176 ? 12.969 -27.373 -6.385 1.00 87.75 176 SER A O 1
ATOM 1408 N N . LEU A 1 177 ? 12.893 -27.730 -4.177 1.00 84.00 177 LEU A N 1
ATOM 1409 C CA . LEU A 1 177 ? 13.897 -26.721 -3.841 1.00 84.00 177 LEU A CA 1
ATOM 1410 C C . LEU A 1 177 ? 15.275 -27.369 -3.733 1.00 84.00 177 LEU A C 1
ATOM 1412 O O . LEU A 1 177 ? 15.421 -28.441 -3.145 1.00 84.00 177 LEU A O 1
ATOM 1416 N N . ARG A 1 178 ? 16.299 -26.695 -4.248 1.00 82.88 178 ARG A N 1
ATOM 1417 C CA . ARG A 1 178 ? 17.700 -27.034 -3.978 1.00 82.88 178 ARG A CA 1
ATOM 1418 C C . ARG A 1 178 ? 18.500 -25.777 -3.638 1.00 82.88 178 ARG A C 1
ATOM 1420 O O . ARG A 1 178 ? 18.132 -24.705 -4.123 1.00 82.88 178 ARG A O 1
ATOM 1427 N N . PRO A 1 179 ? 19.577 -25.881 -2.841 1.00 82.81 179 PRO A N 1
ATOM 1428 C CA . PRO A 1 179 ? 20.523 -24.785 -2.688 1.00 82.81 179 PRO A CA 1
ATOM 1429 C C . PRO A 1 179 ? 21.039 -24.331 -4.057 1.00 82.81 179 PRO A C 1
ATOM 1431 O O . PRO A 1 179 ? 21.331 -25.162 -4.923 1.00 82.81 179 PRO A O 1
ATOM 1434 N N . ARG A 1 180 ? 21.126 -23.020 -4.259 1.00 74.50 180 ARG A N 1
ATOM 1435 C CA . ARG A 1 180 ? 21.685 -22.418 -5.467 1.00 74.50 180 ARG A CA 1
ATOM 1436 C C . ARG A 1 180 ? 23.217 -22.531 -5.396 1.00 74.50 180 ARG A C 1
ATOM 1438 O O . ARG A 1 180 ? 23.807 -22.143 -4.391 1.00 74.50 180 ARG A O 1
ATOM 1445 N N . GLY A 1 181 ? 23.828 -23.110 -6.432 1.00 63.94 181 GLY A N 1
ATOM 1446 C CA . GLY A 1 181 ? 25.289 -23.207 -6.595 1.00 63.94 181 GLY A CA 1
ATOM 1447 C C . GLY A 1 181 ? 25.919 -21.954 -7.186 1.00 63.94 181 GLY A C 1
ATOM 1448 O O . GLY A 1 181 ? 25.182 -21.153 -7.810 1.00 63.94 181 GLY A O 1
#

Secondary structure (DSSP, 8-state):
-HHHHHHHHHHHHHHHHHHHHHHHHHHHHHHHHHHHHHHHH--HHHHHHIIIIIS---HHHHHHHHTS-HHHHHHHHHH----HHHHHHHHHHHHHHHHHHHTT-S-HHHHTTSBSSTTB--BHHHH--TTTHHHHHHHHTTSS-HHHHHHHH-TTHHHHSB-SEEEEE-TTSSEEEEE--

Nearest PDB structures (foldseek):
  8qnl-assembly1_D  TM=6.740E-01  e=7.884E-03  Pseudomonas aeruginosa PAO1
  3g5g-assembly1_A  TM=8.106E-01  e=1.943E+00  Enterobacter sp. RFL1396
  4i6u-assembly2_C  TM=7.060E-01  e=1.755E+00  Enterobacter sp. RFL1396
  4iwr-assembly1_B  TM=7.294E-01  e=2.045E+00  Enterobacter sp. RFL1396

Solvent-accessible surface area (backbone atoms only — not comparable to full-atom values): 10074 Å² total; per-residue (Å²): 118,76,64,60,55,55,50,54,51,50,51,52,53,51,51,50,53,52,51,53,54,48,52,54,50,52,42,44,50,50,46,50,53,42,21,52,50,39,62,75,75,48,51,73,50,52,49,53,41,46,37,40,73,75,48,61,36,48,63,67,57,54,18,62,68,68,72,46,55,54,69,54,55,56,39,35,62,75,72,46,87,69,52,72,67,58,49,49,54,50,29,43,53,47,23,50,44,52,51,26,37,77,47,64,27,90,52,39,47,62,54,32,70,38,54,58,44,92,62,34,66,51,25,50,56,81,68,63,42,88,92,53,45,44,58,53,39,40,38,51,55,63,78,43,53,54,68,65,48,38,58,70,79,39,73,61,45,72,78,73,28,53,44,66,45,40,83,43,73,43,98,86,72,43,85,37,79,41,74,57,131

Foldseek 3Di:
DVVVVVVVVVVVVVVVVVVLVVLLVVLLVQLVVQLVVCLVPHDLLVLLCCQCPVLVADLVLVCLLLVHDSVVSVCCNPPNPDDPVSSSSSSSVSSLSVLLVVLPQVRSNVQQCDDLDAQFRDGVSVVDDSVCSSVVSCCSNPVDGSVRSCCPRPVCRCVVTGHQWHWDQDPVRDTDIDGDD